Protein AF-0000000084682451 (afdb_homodimer)

Organism: Streptomyces collinus (strain DSM 40733 / Tue 365) (NCBI:txid1214242)

Nearest PDB structures (foldseek):
  8awn-assembly1_A-2  TM=9.129E-01  e=2.759E-08  Thermotoga maritima
  8zyh-assembly1_B  TM=9.075E-01  e=7.291E-08  Thermotoga maritima MSB8
  8hjy-assembly1_B  TM=9.114E-01  e=1.043E-07  Thermotoga maritima MSB8
  8hjx-assembly1_B  TM=9.106E-01  e=1.216E-07  Thermotoga maritima MSB8
  8zyg-assembly1_B  TM=9.115E-01  e=1.927E-07  Thermotoga maritima MSB8

InterPro domains:
  IPR011051 RmlC-like cupin domain superfamily [SSF51182] (3-106)
  IPR013096 Cupin 2, conserved barrel [PF07883] (38-96)
  IPR014710 RmlC-like jelly roll fold [G3DSA:2.60.120.10] (4-109)

Sequence (248 aa):
MPVIRSSEAVTHEIHGARFVSYATPRTGSRELCAWRGEIPPGTKAPTHTVSREEIFHLLVGELLIGVDGRTERISAGDTVIVNPGAALTVENPTGHTAISWVTTSVGLEALLADGTRLTPPWANMPVIRSSEAVTHEIHGARFVSYATPRTGSRELCAWRGEIPPGTKAPTHTVSREEIFHLLVGELLIGVDGRTERISAGDTVIVNPGAALTVENPTGHTAISWVTTSVGLEALLADGTRLTPPWAN

Secondary structure (DSSP, 8-state):
--EE-TTTSEEEEETTEEEEEEESGGGT-SSEEEEEEE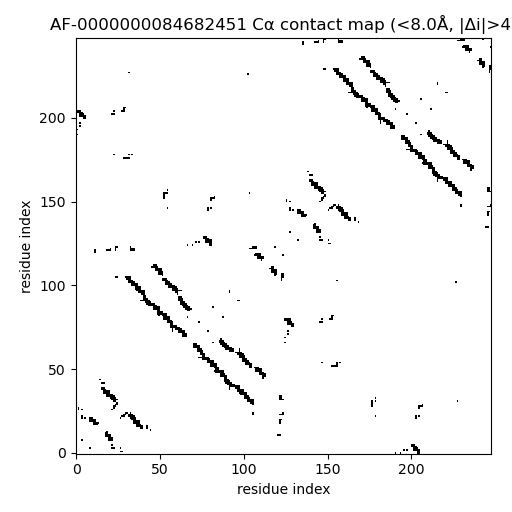E-TT-BPPPEEESS-EEEEEEESEEEEEETTEEEEEETT-EEEE-TT-EEEEE--SSS-EEEEEEEETT--EEETTS-EE--GGG-/--EE-TTTSEEEEETTEEEEEEESGGGT-SSEEEEEEEE-TT-BPPPEEESS-EEEEEEESEEEEEETTEEEEEETT-EEEE-TT-EEEEE--SSS-EEEEEEEETT--EEETTS-EE--GGG-

Structure (mmCIF, N/CA/C/O backbone):
data_AF-0000000084682451-model_v1
#
loop_
_entity.id
_entity.type
_entity.pdbx_description
1 polymer 'Cupin type-2 domain-containing protein'
#
loop_
_atom_site.group_PDB
_atom_site.id
_atom_site.type_symbol
_atom_site.label_atom_id
_atom_site.label_alt_id
_atom_site.label_comp_id
_atom_site.label_asym_id
_atom_site.label_entity_id
_atom_site.label_seq_id
_atom_site.pdbx_PDB_ins_code
_atom_site.Cartn_x
_atom_site.Cartn_y
_atom_site.Cartn_z
_atom_site.occupancy
_atom_site.B_iso_or_equiv
_atom_site.auth_seq_id
_atom_site.auth_comp_id
_atom_site.auth_asym_id
_atom_site.auth_atom_id
_atom_site.pdbx_PDB_model_num
ATOM 1 N N . MET A 1 1 ? -10.914 -8.164 -14.406 1 58.66 1 MET A N 1
ATOM 2 C CA . MET A 1 1 ? -9.836 -8.117 -13.422 1 58.66 1 MET A CA 1
ATOM 3 C C . MET A 1 1 ? -9.359 -6.684 -13.211 1 58.66 1 MET A C 1
ATOM 5 O O . MET A 1 1 ? -8.875 -6.039 -14.148 1 58.66 1 MET A O 1
ATOM 9 N N . PRO A 1 2 ? -9.703 -6.289 -12.062 1 81.88 2 PRO A N 1
ATOM 10 C CA . PRO A 1 2 ? -9.547 -4.836 -12.156 1 81.88 2 PRO A CA 1
ATOM 11 C C . PRO A 1 2 ? -8.086 -4.391 -12.117 1 81.88 2 PRO A C 1
ATOM 13 O O . PRO A 1 2 ? -7.414 -4.559 -11.094 1 81.88 2 PRO A O 1
ATOM 16 N N . VAL A 1 3 ? -7.328 -4.461 -13.234 1 94.19 3 VAL A N 1
ATOM 17 C CA . VAL A 1 3 ? -6.086 -3.715 -13.391 1 94.19 3 VAL A CA 1
ATOM 18 C C . VAL A 1 3 ? -6.395 -2.238 -13.625 1 94.19 3 VAL A C 1
ATOM 20 O O . VAL A 1 3 ? -7.125 -1.892 -14.562 1 94.19 3 VAL A O 1
ATOM 23 N N . ILE A 1 4 ? -5.922 -1.497 -12.734 1 97.06 4 ILE A N 1
ATOM 24 C CA . ILE A 1 4 ? -6.055 -0.053 -12.891 1 97.06 4 ILE A CA 1
ATOM 25 C C . ILE A 1 4 ? -4.738 0.533 -13.398 1 97.06 4 ILE A C 1
ATOM 27 O O . ILE A 1 4 ? -3.744 0.563 -12.664 1 97.06 4 ILE A O 1
ATOM 31 N N . ARG A 1 5 ? -4.746 1.042 -14.641 1 96.38 5 ARG A N 1
ATOM 32 C CA . ARG A 1 5 ? -3.578 1.685 -15.234 1 96.38 5 ARG A CA 1
ATOM 33 C C . ARG A 1 5 ? -3.455 3.133 -14.773 1 96.38 5 ARG A C 1
ATOM 35 O O . ARG A 1 5 ? -4.449 3.758 -14.398 1 96.38 5 ARG A O 1
ATOM 42 N N . SER A 1 6 ? -2.201 3.611 -14.812 1 92.31 6 SER A N 1
ATOM 43 C CA . SER A 1 6 ? -1.972 4.98 -14.367 1 92.31 6 SER A CA 1
ATOM 44 C C . SER A 1 6 ? -2.836 5.969 -15.148 1 92.31 6 SER A C 1
ATOM 46 O O . SER A 1 6 ? -3.307 6.961 -14.594 1 92.31 6 SER A O 1
ATOM 48 N N . SER A 1 7 ? -3.119 5.641 -16.375 1 92 7 SER A N 1
ATOM 49 C CA . SER A 1 7 ? -3.895 6.531 -17.219 1 92 7 SER A CA 1
ATOM 50 C C . SER A 1 7 ? -5.379 6.48 -16.875 1 92 7 SER A C 1
ATOM 52 O O . SER A 1 7 ? -6.145 7.359 -17.281 1 92 7 SER A O 1
ATOM 54 N N . GLU A 1 8 ? -5.832 5.488 -16.172 1 93 8 GLU A N 1
ATOM 55 C CA . GLU A 1 8 ? -7.242 5.285 -15.867 1 93 8 GLU A CA 1
ATOM 56 C C . GLU A 1 8 ? -7.574 5.777 -14.461 1 93 8 GLU A C 1
ATOM 58 O O . GLU A 1 8 ? -8.742 5.957 -14.117 1 93 8 GLU A O 1
ATOM 63 N N . ALA A 1 9 ? -6.492 5.953 -13.695 1 95.12 9 ALA A N 1
ATOM 64 C CA . ALA A 1 9 ? -6.703 6.395 -12.32 1 95.12 9 ALA A CA 1
ATOM 65 C C . ALA A 1 9 ? -7.266 7.812 -12.281 1 95.12 9 ALA A C 1
ATOM 67 O O . ALA A 1 9 ? -6.953 8.633 -13.141 1 95.12 9 ALA A O 1
ATOM 68 N N . VAL A 1 10 ? -8.094 8.07 -11.281 1 96.69 10 VAL A N 1
ATOM 69 C CA . VAL A 1 10 ? -8.766 9.359 -11.141 1 96.69 10 VAL A CA 1
ATOM 70 C C . VAL A 1 10 ? -7.949 10.273 -10.227 1 96.69 10 VAL A C 1
ATOM 72 O O . VAL A 1 10 ? -7.512 9.852 -9.148 1 96.69 10 VAL A O 1
ATOM 75 N N . THR A 1 11 ? -7.781 11.523 -10.633 1 97.62 11 THR A N 1
ATOM 76 C CA . THR A 1 11 ? -6.973 12.469 -9.867 1 97.62 11 THR A CA 1
ATOM 77 C C . THR A 1 11 ? -7.859 13.469 -9.133 1 97.62 11 THR A C 1
ATOM 79 O O . THR A 1 11 ? -8.805 14.008 -9.711 1 97.62 11 THR A O 1
ATOM 82 N N . HIS A 1 12 ? -7.578 13.664 -7.84 1 97.44 12 HIS A N 1
ATOM 83 C CA . HIS A 1 12 ? -8.188 14.703 -7.008 1 97.44 12 HIS A CA 1
ATOM 84 C C . HIS A 1 12 ? -7.148 15.727 -6.559 1 97.44 12 HIS A C 1
ATOM 86 O O . HIS A 1 12 ? -6.016 15.359 -6.227 1 97.44 12 HIS A O 1
ATOM 92 N N . GLU A 1 13 ? -7.449 16.969 -6.578 1 96.12 13 GLU A N 1
ATOM 93 C CA . GLU A 1 13 ? -6.562 18.031 -6.098 1 96.12 13 GLU A CA 1
ATOM 94 C C . GLU A 1 13 ? -7.148 18.719 -4.871 1 96.12 13 GLU A C 1
ATOM 96 O O . GLU A 1 13 ? -8.242 19.281 -4.934 1 96.12 13 GLU A O 1
ATOM 101 N N . ILE A 1 14 ? -6.383 18.594 -3.799 1 91.62 14 ILE A N 1
ATOM 102 C CA . ILE A 1 14 ? -6.789 19.234 -2.557 1 91.62 14 ILE A CA 1
ATOM 103 C C . ILE A 1 14 ? -5.578 19.875 -1.881 1 91.62 14 ILE A C 1
ATOM 105 O O . ILE A 1 14 ? -4.535 19.234 -1.733 1 91.62 14 ILE A O 1
ATOM 109 N N . HIS A 1 15 ? -5.703 21.172 -1.382 1 89.81 15 HIS A N 1
ATOM 110 C CA . HIS A 1 15 ? -4.68 21.875 -0.612 1 89.81 15 HIS A CA 1
ATOM 111 C C . HIS A 1 15 ? -3.342 21.859 -1.345 1 89.81 15 HIS A C 1
ATOM 113 O O . HIS A 1 15 ? -2.291 21.672 -0.729 1 89.81 15 HIS A O 1
ATOM 119 N N . GLY A 1 16 ? -3.367 21.859 -2.689 1 93.31 16 GLY A N 1
ATOM 120 C CA . GLY A 1 16 ? -2.168 22.016 -3.498 1 93.31 16 GLY A CA 1
ATOM 121 C C . GLY A 1 16 ? -1.477 20.688 -3.795 1 93.31 16 GLY A C 1
ATOM 122 O O . GLY A 1 16 ? -0.44 20.672 -4.465 1 93.31 16 GLY A O 1
ATOM 123 N N . ALA A 1 17 ? -1.979 19.672 -3.244 1 96.94 17 ALA A N 1
ATOM 124 C CA . ALA A 1 17 ? -1.44 18.344 -3.525 1 96.94 17 ALA A CA 1
ATOM 125 C C . ALA A 1 17 ? -2.389 17.547 -4.418 1 96.94 17 ALA A C 1
ATOM 127 O O . ALA A 1 17 ? -3.566 17.891 -4.543 1 96.94 17 ALA A O 1
ATOM 128 N N . ARG A 1 18 ? -1.84 16.625 -5.145 1 97.88 18 ARG A N 1
ATOM 129 C CA . ARG A 1 18 ? -2.639 15.742 -5.996 1 97.88 18 ARG A CA 1
ATOM 130 C C . ARG A 1 18 ? -2.709 14.328 -5.418 1 97.88 18 ARG A C 1
ATOM 132 O O . ARG A 1 18 ? -1.708 13.805 -4.926 1 97.88 18 ARG A O 1
ATOM 139 N N . PHE A 1 19 ? -3.867 13.758 -5.469 1 98.19 19 PHE A N 1
ATOM 140 C CA . PHE A 1 19 ? -4.145 12.391 -5.051 1 98.19 19 PHE A CA 1
ATOM 141 C C . PHE A 1 19 ? -4.691 11.562 -6.211 1 98.19 19 PHE A C 1
ATOM 143 O O . PHE A 1 19 ? -5.844 11.742 -6.617 1 98.19 19 PHE A O 1
ATOM 150 N N . VAL A 1 20 ? -3.811 10.703 -6.793 1 98.38 20 VAL A N 1
ATOM 151 C CA . VAL A 1 20 ? -4.199 9.836 -7.902 1 98.38 20 VAL A CA 1
ATOM 152 C C . VAL A 1 20 ? -4.746 8.516 -7.355 1 98.38 20 VAL A C 1
ATOM 154 O O . VAL A 1 20 ? -3.988 7.676 -6.871 1 98.38 20 VAL A O 1
ATOM 157 N N . SER A 1 21 ? -6.062 8.328 -7.453 1 98.19 21 SER A N 1
ATOM 158 C CA . SER A 1 21 ? -6.805 7.246 -6.809 1 98.19 21 SER A CA 1
ATOM 159 C C . SER A 1 21 ? -6.828 5.996 -7.684 1 98.19 21 SER A C 1
ATOM 161 O O . SER A 1 21 ? -7.312 6.031 -8.812 1 98.19 21 SER A O 1
ATOM 163 N N . TYR A 1 22 ? -6.312 4.906 -7.188 1 98.25 22 TYR A N 1
ATOM 164 C CA . TYR A 1 22 ? -6.254 3.65 -7.93 1 98.25 22 TYR A CA 1
ATOM 165 C C . TYR A 1 22 ? -7.301 2.666 -7.414 1 98.25 22 TYR A C 1
ATOM 167 O O . TYR A 1 22 ? -8.203 2.264 -8.156 1 98.25 22 TYR A O 1
ATOM 175 N N . ALA A 1 23 ? -7.191 2.299 -6.113 1 98.25 23 ALA A N 1
ATOM 176 C CA . ALA A 1 23 ? -8.109 1.32 -5.535 1 98.25 23 ALA A CA 1
ATOM 177 C C . ALA A 1 23 ? -9.18 2.004 -4.688 1 98.25 23 ALA A C 1
ATOM 179 O O . ALA A 1 23 ? -8.859 2.719 -3.734 1 98.25 23 ALA A O 1
ATOM 180 N N . THR A 1 24 ? -10.336 1.865 -4.961 1 97.56 24 THR A N 1
ATOM 181 C CA . THR A 1 24 ? -11.547 2.268 -4.254 1 97.56 24 THR A CA 1
ATOM 182 C C . THR A 1 24 ? -12.703 1.316 -4.566 1 97.56 24 THR A C 1
ATOM 184 O O . THR A 1 24 ? -12.602 0.489 -5.473 1 97.56 24 THR A O 1
ATOM 187 N N . PRO A 1 25 ? -13.805 1.415 -3.779 1 96.81 25 PRO A N 1
ATOM 188 C CA . PRO A 1 25 ? -14.953 0.592 -4.16 1 96.81 25 PRO A CA 1
ATOM 189 C C . PRO A 1 25 ? -15.398 0.823 -5.602 1 96.81 25 PRO A C 1
ATOM 191 O O . PRO A 1 25 ? -15.797 -0.12 -6.289 1 96.81 25 PRO A O 1
ATOM 194 N N . ARG A 1 26 ? -15.25 2.037 -6.148 1 94.62 26 ARG A N 1
ATOM 195 C CA . ARG A 1 26 ? -15.656 2.359 -7.512 1 94.62 26 ARG A CA 1
ATOM 196 C C . ARG A 1 26 ? -14.82 1.592 -8.531 1 94.62 26 ARG A C 1
ATOM 198 O O . ARG A 1 26 ? -15.32 1.235 -9.602 1 94.62 26 ARG A O 1
ATOM 205 N N . THR A 1 27 ? -13.578 1.272 -8.141 1 96.12 27 THR A N 1
ATOM 206 C CA . THR A 1 27 ? -12.703 0.577 -9.086 1 96.12 27 THR A CA 1
ATOM 207 C C . THR A 1 27 ? -12.695 -0.924 -8.805 1 96.12 27 THR A C 1
ATOM 209 O O . THR A 1 27 ? -11.906 -1.664 -9.391 1 96.12 27 THR A O 1
ATOM 212 N N . GLY A 1 28 ? -13.453 -1.375 -7.816 1 96.12 28 GLY A N 1
ATOM 213 C CA . GLY A 1 28 ? -13.617 -2.809 -7.633 1 96.12 28 GLY A CA 1
ATOM 214 C C . GLY A 1 28 ? -13.086 -3.307 -6.305 1 96.12 28 GLY A C 1
ATOM 215 O O . GLY A 1 28 ? -13.203 -4.492 -5.988 1 96.12 28 GLY A O 1
ATOM 216 N N . SER A 1 29 ? -12.461 -2.408 -5.523 1 97.69 29 SER A N 1
ATOM 217 C CA . SER A 1 29 ? -11.969 -2.811 -4.211 1 97.69 29 SER A CA 1
ATOM 218 C C . SER A 1 29 ? -13.109 -3.014 -3.227 1 97.69 29 SER A C 1
ATOM 220 O O . SER A 1 29 ? -14.156 -2.363 -3.336 1 97.69 29 SER A O 1
ATOM 222 N N . ARG A 1 30 ? -12.867 -3.9 -2.291 1 97.31 30 ARG A N 1
ATOM 223 C CA . ARG A 1 30 ? -13.938 -4.18 -1.335 1 97.31 30 ARG A CA 1
ATOM 224 C C . ARG A 1 30 ? -13.539 -3.752 0.073 1 97.31 30 ARG A C 1
ATOM 226 O O . ARG A 1 30 ? -14.391 -3.416 0.893 1 97.31 30 ARG A O 1
ATOM 233 N N . GLU A 1 31 ? -12.234 -3.809 0.36 1 98.44 31 GLU A N 1
ATOM 234 C CA . GLU A 1 31 ? -11.805 -3.621 1.743 1 98.44 31 GLU A CA 1
ATOM 235 C C . GLU A 1 31 ? -10.859 -2.434 1.872 1 98.44 31 GLU A C 1
ATOM 237 O O . GLU A 1 31 ? -10.797 -1.795 2.924 1 98.44 31 GLU A O 1
ATOM 242 N N . LEU A 1 32 ? -10.133 -2.119 0.8 1 98.75 32 LEU A N 1
ATOM 243 C CA . LEU A 1 32 ? -9.016 -1.187 0.899 1 98.75 32 LEU A CA 1
ATOM 244 C C . LEU A 1 32 ? -9.156 -0.061 -0.12 1 98.75 32 LEU A C 1
ATOM 246 O O . LEU A 1 32 ? -9.891 -0.192 -1.1 1 98.75 32 LEU A O 1
ATOM 250 N N . CYS A 1 33 ? -8.531 1.015 0.128 1 98.75 33 CYS A N 1
ATOM 251 C CA . CYS A 1 33 ? -8.281 2.096 -0.817 1 98.75 33 CYS A CA 1
ATOM 252 C C . CYS A 1 33 ? -6.785 2.381 -0.929 1 98.75 33 CYS A C 1
ATOM 254 O O . CYS A 1 33 ? -6.039 2.18 0.029 1 98.75 33 CYS A O 1
ATOM 256 N N . ALA A 1 34 ? -6.344 2.811 -2.061 1 98.88 34 ALA A N 1
ATOM 257 C CA . ALA A 1 34 ? -4.938 3.152 -2.273 1 98.88 34 ALA A CA 1
ATOM 258 C C . ALA A 1 34 ? -4.797 4.242 -3.332 1 98.88 34 ALA A C 1
ATOM 260 O O . ALA A 1 34 ? -5.551 4.273 -4.309 1 98.88 34 ALA A O 1
ATOM 261 N N . TRP A 1 35 ? -3.834 5.086 -3.113 1 98.69 35 TRP A N 1
ATOM 262 C CA . TRP A 1 35 ? -3.621 6.207 -4.023 1 98.69 35 TRP A CA 1
ATOM 263 C C . TRP A 1 35 ? -2.154 6.625 -4.043 1 98.69 35 TRP A C 1
ATOM 265 O O . TRP A 1 35 ? -1.409 6.332 -3.104 1 98.69 35 TRP A O 1
ATOM 275 N N . ARG A 1 36 ? -1.788 7.227 -5.117 1 98.69 36 ARG A N 1
ATOM 276 C CA . ARG A 1 36 ? -0.507 7.914 -5.223 1 98.69 36 ARG A CA 1
ATOM 277 C C . ARG A 1 36 ? -0.649 9.391 -4.863 1 98.69 36 ARG A C 1
ATOM 279 O O . ARG A 1 36 ? -1.484 10.094 -5.434 1 98.69 36 ARG A O 1
ATOM 286 N N . GLY A 1 37 ? 0.107 9.844 -3.918 1 98.56 37 GLY A N 1
ATOM 287 C CA . GLY A 1 37 ? 0.163 11.258 -3.584 1 98.56 37 GLY A CA 1
ATOM 288 C C . GLY A 1 37 ? 1.302 11.992 -4.27 1 98.56 37 GLY A C 1
ATOM 289 O O . GLY A 1 37 ? 2.434 11.5 -4.297 1 98.56 37 GLY A O 1
ATOM 290 N N . GLU A 1 38 ? 1.03 13.055 -4.824 1 98.81 38 GLU A N 1
ATOM 291 C CA . GLU A 1 38 ? 2.018 13.984 -5.363 1 98.81 38 GLU A CA 1
ATOM 292 C C . GLU A 1 38 ? 2.055 15.281 -4.559 1 98.81 38 GLU A C 1
ATOM 294 O O . GLU A 1 38 ? 1.089 16.047 -4.562 1 98.81 38 GLU A O 1
ATOM 299 N N . ILE A 1 39 ? 3.156 15.484 -3.896 1 98.81 39 ILE A N 1
ATOM 300 C CA . ILE A 1 39 ? 3.287 16.531 -2.9 1 98.81 39 ILE A CA 1
ATOM 301 C C . ILE A 1 39 ? 4.316 17.562 -3.367 1 98.81 39 ILE A C 1
ATOM 303 O O . ILE A 1 39 ? 5.523 17.344 -3.248 1 98.81 39 ILE A O 1
ATOM 307 N N . PRO A 1 40 ? 3.947 18.734 -3.844 1 98.75 40 PRO A N 1
ATOM 308 C CA . PRO A 1 40 ? 4.852 19.734 -4.43 1 98.75 40 PRO A CA 1
ATOM 309 C C . PRO A 1 40 ? 5.797 20.344 -3.402 1 98.75 40 PRO A C 1
ATOM 311 O O . PRO A 1 40 ? 5.551 20.25 -2.197 1 98.75 40 PRO A O 1
ATOM 314 N N . PRO A 1 41 ? 6.852 21.016 -3.961 1 98.62 41 PRO A N 1
ATOM 315 C CA . PRO A 1 41 ? 7.785 21.719 -3.086 1 98.62 41 PRO A CA 1
ATOM 316 C C . PRO A 1 41 ? 7.09 22.719 -2.162 1 98.62 41 PRO A C 1
ATOM 318 O O . PRO A 1 41 ? 6.188 23.438 -2.594 1 98.62 41 PRO A O 1
ATOM 321 N N . GLY A 1 42 ? 7.465 22.656 -0.916 1 98.06 42 GLY A N 1
ATOM 322 C CA . GLY A 1 42 ? 7.004 23.656 0.025 1 98.06 42 GLY A CA 1
ATOM 323 C C . GLY A 1 42 ? 5.648 23.344 0.624 1 98.06 42 GLY A C 1
ATOM 324 O O . GLY A 1 42 ? 5.16 24.078 1.489 1 98.06 42 GLY A O 1
ATOM 325 N N . THR A 1 43 ? 5.02 22.297 0.233 1 98.12 43 THR A N 1
ATOM 326 C CA . THR A 1 43 ? 3.701 21.922 0.733 1 98.12 43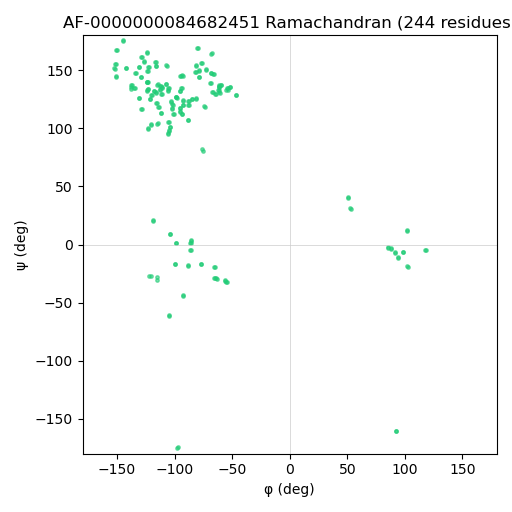 THR A CA 1
ATOM 327 C C . THR A 1 43 ? 3.748 21.656 2.236 1 98.12 43 THR A C 1
ATOM 329 O O . THR A 1 43 ? 4.668 21 2.727 1 98.12 43 THR A O 1
ATOM 332 N N . LYS A 1 44 ? 2.867 22.172 2.98 1 97.44 44 LYS A N 1
ATOM 333 C CA . LYS A 1 44 ? 2.527 21.828 4.359 1 97.44 44 LYS A CA 1
ATOM 334 C C . LYS A 1 44 ? 1.053 21.453 4.488 1 97.44 44 LYS A C 1
ATOM 336 O O . LYS A 1 44 ? 0.19 22.328 4.547 1 97.44 44 LYS A O 1
ATOM 341 N N . ALA A 1 45 ? 0.736 20.203 4.535 1 96.12 45 ALA A N 1
ATOM 342 C CA . ALA A 1 45 ? -0.65 19.75 4.609 1 96.12 45 ALA A CA 1
ATOM 343 C C . ALA A 1 45 ? -1.27 20.109 5.957 1 96.12 45 ALA A C 1
ATOM 345 O O . ALA A 1 45 ? -0.583 20.109 6.984 1 96.12 45 ALA A O 1
ATOM 346 N N . PRO A 1 46 ? -2.562 20.375 5.973 1 95.5 46 PRO A N 1
ATOM 347 C CA . PRO A 1 46 ? -3.209 20.578 7.273 1 95.5 46 PRO A CA 1
ATOM 348 C C . PRO A 1 46 ? -3.119 19.344 8.172 1 95.5 46 PRO A C 1
ATOM 350 O O . PRO A 1 46 ? -3.303 18.219 7.703 1 95.5 46 PRO A O 1
ATOM 353 N N . THR A 1 47 ? -2.82 19.641 9.422 1 96.81 47 THR A N 1
ATOM 354 C CA . THR A 1 47 ? -2.846 18.547 10.391 1 96.81 47 THR A CA 1
ATOM 355 C C . THR A 1 47 ? -4.234 17.922 10.461 1 96.81 47 THR A C 1
ATOM 357 O O . THR A 1 47 ? -5.242 18.625 10.469 1 96.81 47 THR A O 1
ATOM 360 N N . HIS A 1 48 ? -4.344 16.656 10.516 1 97.88 48 HIS A N 1
ATOM 361 C CA . HIS A 1 48 ? -5.629 15.977 10.633 1 97.88 48 HIS A CA 1
ATOM 362 C C . HIS A 1 48 ? -5.473 14.633 11.336 1 97.88 48 HIS A C 1
ATOM 364 O O . HIS A 1 48 ? -4.395 14.039 11.312 1 97.88 48 HIS A O 1
ATOM 370 N N . THR A 1 49 ? -6.52 14.195 12.008 1 98.44 49 THR A N 1
ATOM 371 C CA . THR A 1 49 ? -6.578 12.891 12.664 1 98.44 49 THR A CA 1
ATOM 372 C C . THR A 1 49 ? -7.324 11.883 11.805 1 98.44 49 THR A C 1
ATOM 374 O O . THR A 1 49 ? -8.414 12.164 11.312 1 98.44 49 THR A O 1
ATOM 377 N N . VAL A 1 50 ? -6.703 10.75 11.555 1 98.19 50 VAL A N 1
ATOM 378 C CA . VAL A 1 50 ? -7.293 9.781 10.641 1 98.19 50 VAL A CA 1
ATOM 379 C C . VAL A 1 50 ? -8.102 8.75 11.422 1 98.19 50 VAL A C 1
ATOM 381 O O . VAL A 1 50 ? -7.699 8.336 12.516 1 98.19 50 VAL A O 1
ATOM 384 N N . SER A 1 51 ? -9.203 8.273 10.859 1 98.56 51 SER A N 1
ATOM 385 C CA . SER A 1 51 ? -10.102 7.348 11.547 1 98.56 51 SER A CA 1
ATOM 386 C C . SER A 1 51 ? -9.688 5.898 11.32 1 98.56 51 SER A C 1
ATOM 388 O O . SER A 1 51 ? -10.156 4.992 12.008 1 98.56 51 SER A O 1
ATOM 390 N N . ARG A 1 52 ? -8.891 5.656 10.336 1 98.44 52 ARG A N 1
ATOM 391 C CA . ARG A 1 52 ? -8.367 4.34 9.992 1 98.44 52 ARG A CA 1
ATOM 392 C C . ARG A 1 52 ? -6.852 4.379 9.836 1 98.44 52 ARG A C 1
ATOM 394 O O . ARG A 1 52 ? -6.262 5.453 9.719 1 98.44 52 ARG A O 1
ATOM 401 N N . GLU A 1 53 ? -6.254 3.217 9.906 1 98.62 53 GLU A N 1
ATOM 402 C CA . GLU A 1 53 ? -4.809 3.121 9.727 1 98.62 53 GLU A CA 1
ATOM 403 C C . GLU A 1 53 ? -4.406 3.424 8.289 1 98.62 53 GLU A C 1
ATOM 405 O O . GLU A 1 53 ? -5.078 2.992 7.348 1 98.62 53 GLU A O 1
ATOM 410 N N . GLU A 1 54 ? -3.352 4.148 8.062 1 98.69 54 GLU A N 1
ATOM 411 C CA . GLU A 1 54 ? -2.717 4.359 6.762 1 98.69 54 GLU A CA 1
ATOM 412 C C . GLU A 1 54 ? -1.301 3.789 6.742 1 98.69 54 GLU A C 1
ATOM 414 O O . GLU A 1 54 ? -0.541 3.967 7.695 1 98.69 54 GLU A O 1
ATOM 419 N N . ILE A 1 55 ? -0.978 3.049 5.77 1 98.81 55 ILE A N 1
ATOM 420 C CA . ILE A 1 55 ? 0.413 2.758 5.441 1 98.81 55 ILE A CA 1
ATOM 421 C C . ILE A 1 55 ? 0.913 3.748 4.391 1 98.81 55 ILE A C 1
ATOM 423 O O . ILE A 1 55 ? 0.43 3.756 3.256 1 98.81 55 ILE A O 1
ATOM 427 N N . PHE A 1 56 ? 1.835 4.598 4.793 1 98.81 56 PHE A N 1
ATOM 428 C CA . PHE A 1 56 ? 2.414 5.664 3.984 1 98.81 56 PHE A CA 1
ATOM 429 C C . PHE A 1 56 ? 3.82 5.289 3.525 1 98.81 56 PHE A C 1
ATOM 431 O O . PHE A 1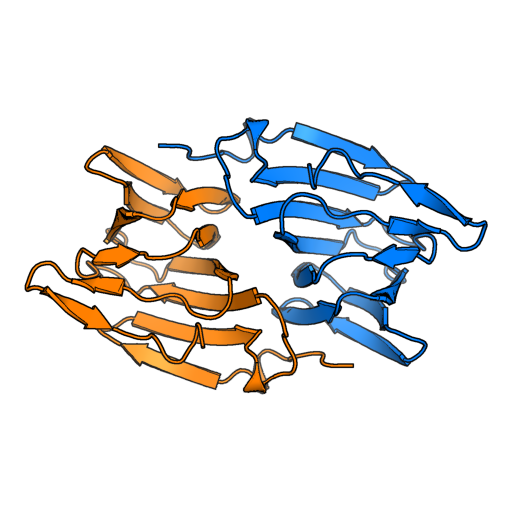 56 ? 4.777 5.383 4.297 1 98.81 56 PHE A O 1
ATOM 438 N N . HIS A 1 57 ? 3.969 4.84 2.258 1 98.88 57 HIS A N 1
ATOM 439 C CA . HIS A 1 57 ? 5.25 4.465 1.669 1 98.88 57 HIS A CA 1
ATOM 440 C C . HIS A 1 57 ? 5.758 5.547 0.723 1 98.88 57 HIS A C 1
ATOM 442 O O . HIS A 1 57 ? 5.07 5.918 -0.231 1 98.88 57 HIS A O 1
ATOM 448 N N . LEU A 1 58 ? 6.996 6.086 0.979 1 98.88 58 LEU A N 1
ATOM 449 C CA . LEU A 1 58 ? 7.52 7.148 0.127 1 98.88 58 LEU A CA 1
ATOM 450 C C . LEU A 1 58 ? 8.266 6.57 -1.068 1 98.88 58 LEU A C 1
ATOM 452 O O . LEU A 1 58 ? 9.211 5.793 -0.9 1 98.88 58 LEU A O 1
ATOM 456 N N . LEU A 1 59 ? 7.828 6.957 -2.248 1 98.62 59 LEU A N 1
ATOM 457 C CA . LEU A 1 59 ? 8.391 6.426 -3.486 1 98.62 59 LEU A CA 1
ATOM 458 C C . LEU A 1 59 ? 9.523 7.316 -3.992 1 98.62 59 LEU A C 1
ATOM 460 O O . LEU A 1 59 ? 10.523 6.816 -4.508 1 98.62 59 LEU A O 1
ATOM 464 N N . VAL A 1 60 ? 9.328 8.594 -3.949 1 98.62 60 VAL A N 1
ATOM 465 C CA . VAL A 1 60 ? 10.273 9.57 -4.473 1 98.62 60 VAL A CA 1
ATOM 466 C C . VAL A 1 60 ? 10.391 10.75 -3.504 1 98.62 60 VAL A C 1
ATOM 468 O O . VAL A 1 60 ? 9.383 11.242 -2.994 1 98.62 60 VAL A O 1
ATOM 471 N N . GLY A 1 61 ? 11.633 11.219 -3.277 1 98.56 61 GLY A N 1
ATOM 472 C CA . GLY A 1 61 ? 11.867 12.469 -2.582 1 98.56 61 GLY A CA 1
ATOM 473 C C . GLY A 1 61 ? 12.055 12.297 -1.087 1 98.56 61 GLY A C 1
ATOM 474 O O . GLY A 1 61 ? 12.586 11.281 -0.635 1 98.56 61 GLY A O 1
ATOM 475 N N . GLU A 1 62 ? 11.883 13.352 -0.372 1 98.56 62 GLU A N 1
ATOM 476 C CA . GLU A 1 62 ? 11.961 13.461 1.082 1 98.56 62 GLU A CA 1
ATOM 477 C C . GLU A 1 62 ? 10.789 14.25 1.646 1 98.56 62 GLU A C 1
ATOM 479 O O . GLU A 1 62 ? 10.273 15.164 0.991 1 98.56 62 GLU A O 1
ATOM 484 N N . LEU A 1 63 ? 10.391 13.891 2.82 1 98.62 63 LEU A N 1
ATOM 485 C CA . LEU A 1 63 ? 9.312 14.586 3.518 1 98.62 63 LEU A CA 1
ATOM 486 C C . LEU A 1 63 ? 9.609 14.688 5.012 1 98.62 63 LEU A C 1
ATOM 488 O O . LEU A 1 63 ? 10.375 13.883 5.551 1 98.62 63 LEU A O 1
ATOM 492 N N . LEU A 1 64 ? 9.102 15.656 5.602 1 98.5 64 LEU A N 1
ATOM 493 C CA . LEU A 1 64 ? 8.891 15.648 7.043 1 98.5 64 LEU A CA 1
ATOM 494 C C . LEU A 1 64 ? 7.496 15.148 7.391 1 98.5 64 LEU A C 1
ATOM 496 O O . LEU A 1 64 ? 6.5 15.742 6.973 1 98.5 64 LEU A O 1
ATOM 500 N N . ILE A 1 65 ? 7.398 14.078 8.133 1 98.38 65 ILE A N 1
ATOM 501 C CA . ILE A 1 65 ? 6.121 13.492 8.523 1 98.38 65 ILE A CA 1
ATOM 502 C C . ILE A 1 65 ? 6.008 13.484 10.047 1 98.38 65 ILE A C 1
ATOM 504 O O . ILE A 1 65 ? 6.922 13.031 10.742 1 98.38 65 ILE A O 1
ATOM 508 N N . GLY A 1 66 ? 4.934 13.992 10.531 1 97.62 66 GLY A N 1
ATOM 509 C CA . GLY A 1 66 ? 4.641 13.961 11.953 1 97.62 66 GLY A CA 1
ATOM 510 C C . GLY A 1 66 ? 3.477 13.055 12.305 1 97.62 66 GLY A C 1
ATOM 511 O O . GLY A 1 66 ? 2.455 13.047 11.609 1 97.62 66 GLY A O 1
ATOM 512 N N . VAL A 1 67 ? 3.654 12.266 13.336 1 97.94 67 VAL A N 1
ATOM 513 C CA . VAL A 1 67 ? 2.588 11.453 13.914 1 97.94 67 VAL A CA 1
ATOM 514 C C . VAL A 1 67 ? 2.512 11.695 15.422 1 97.94 67 VAL A C 1
ATOM 516 O O . VAL A 1 67 ? 3.457 11.398 16.156 1 97.94 67 VAL A O 1
ATOM 519 N N . ASP A 1 68 ? 1.4 12.227 15.867 1 96.75 68 ASP A N 1
ATOM 520 C CA . ASP A 1 68 ? 1.152 12.539 17.266 1 96.75 68 ASP A CA 1
ATOM 521 C C . ASP A 1 68 ? 2.301 13.359 17.859 1 96.75 68 ASP A C 1
ATOM 523 O O . ASP A 1 68 ? 2.814 13.031 18.938 1 96.75 68 ASP A O 1
ATOM 527 N N . GLY A 1 69 ? 2.754 14.25 17.047 1 93.56 69 GLY A N 1
ATOM 528 C CA . GLY A 1 69 ? 3.666 15.266 17.562 1 93.56 69 GLY A CA 1
ATOM 529 C C . GLY A 1 69 ? 5.125 14.898 17.375 1 93.56 69 GLY A C 1
ATOM 530 O O . GLY A 1 69 ? 6.012 15.727 17.609 1 93.56 69 GLY A O 1
ATOM 531 N N . ARG A 1 70 ? 5.445 13.695 17 1 95.5 70 ARG A N 1
ATOM 532 C CA . ARG A 1 70 ? 6.816 13.297 16.688 1 95.5 70 ARG A CA 1
ATOM 533 C C . ARG A 1 70 ? 7.078 13.391 15.18 1 95.5 70 ARG A C 1
ATOM 535 O O . ARG A 1 70 ? 6.441 12.695 14.391 1 95.5 70 ARG A O 1
ATOM 542 N N . THR A 1 71 ? 8.008 14.242 14.805 1 96.94 71 THR A 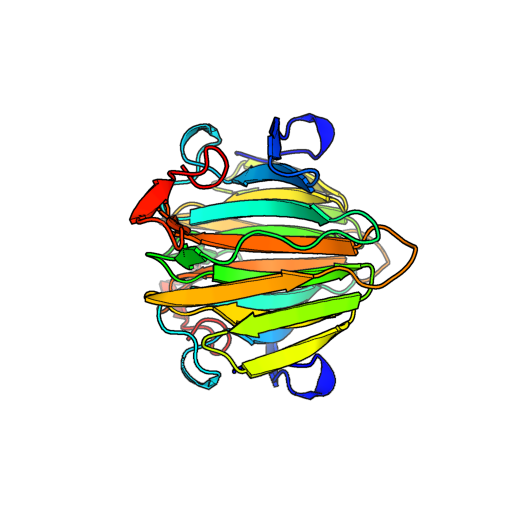N 1
ATOM 543 C CA . THR A 1 71 ? 8.289 14.469 13.391 1 96.94 71 THR A CA 1
ATOM 544 C C . THR A 1 71 ? 9.586 13.797 12.977 1 96.94 71 THR A C 1
ATOM 546 O O . THR A 1 71 ? 10.586 13.875 13.688 1 96.94 71 THR A O 1
ATOM 549 N N . GLU A 1 72 ? 9.602 13.125 11.891 1 97.06 72 GLU A N 1
ATOM 550 C CA . GLU A 1 72 ? 10.773 12.492 11.305 1 97.06 72 GLU A CA 1
ATOM 551 C C . GLU A 1 72 ? 10.93 12.875 9.836 1 97.06 72 GLU A C 1
ATOM 553 O O . GLU A 1 72 ? 9.945 13.086 9.133 1 97.06 72 GLU A O 1
ATOM 558 N N . ARG A 1 73 ? 12.148 13.016 9.453 1 97.69 73 ARG A N 1
ATOM 559 C CA . ARG A 1 73 ? 12.43 13.102 8.023 1 97.69 73 ARG A CA 1
ATOM 560 C C . ARG A 1 73 ? 12.477 11.719 7.391 1 97.69 73 ARG A C 1
ATOM 562 O O . ARG A 1 73 ? 13.203 10.844 7.855 1 97.69 73 ARG A O 1
ATOM 569 N N . ILE A 1 74 ? 11.68 11.547 6.359 1 98.06 74 ILE A N 1
ATOM 570 C CA . ILE A 1 74 ? 11.703 10.258 5.676 1 98.06 74 ILE A CA 1
ATOM 571 C C . ILE A 1 74 ? 12.203 10.445 4.246 1 98.06 74 ILE A C 1
ATOM 573 O O . ILE A 1 74 ? 12.086 11.531 3.676 1 98.06 74 ILE A O 1
ATOM 577 N N . SER A 1 75 ? 12.789 9.391 3.695 1 98.06 75 SER A N 1
ATOM 578 C CA . SER A 1 75 ? 13.289 9.367 2.324 1 98.06 75 SER A CA 1
ATOM 579 C C . SER A 1 75 ? 12.672 8.227 1.528 1 98.06 75 SER A C 1
ATOM 581 O O . SER A 1 75 ? 12.062 7.32 2.104 1 98.06 75 SER A O 1
ATOM 583 N N . ALA A 1 76 ? 12.852 8.352 0.182 1 98.19 76 ALA A N 1
ATOM 584 C CA . ALA A 1 76 ? 12.328 7.309 -0.694 1 98.19 76 ALA A CA 1
ATOM 585 C C . ALA A 1 76 ? 12.688 5.922 -0.169 1 98.19 76 ALA A C 1
ATOM 587 O O . ALA A 1 76 ? 13.844 5.664 0.172 1 98.19 76 ALA A O 1
ATOM 588 N N . GLY A 1 77 ? 11.672 5.078 -0.063 1 97.88 77 GLY A N 1
ATOM 589 C CA . GLY A 1 77 ? 11.859 3.725 0.435 1 97.88 77 GLY A CA 1
ATOM 590 C C . GLY A 1 77 ? 11.422 3.551 1.877 1 97.88 77 GLY A C 1
ATOM 591 O O . GLY A 1 77 ? 11.242 2.424 2.344 1 97.88 77 GLY A O 1
ATOM 592 N N . ASP A 1 78 ? 11.297 4.605 2.617 1 98.19 78 ASP A N 1
ATOM 593 C CA . ASP A 1 78 ? 10.828 4.535 3.998 1 98.19 78 ASP A CA 1
ATOM 594 C C . ASP A 1 78 ? 9.312 4.379 4.055 1 98.19 78 ASP A C 1
ATOM 596 O O . ASP A 1 78 ? 8.602 4.84 3.158 1 98.19 78 ASP A O 1
ATOM 600 N N . THR A 1 79 ? 8.812 3.73 5.062 1 98.69 79 THR A N 1
ATOM 601 C CA . THR A 1 79 ? 7.387 3.535 5.297 1 98.69 79 THR A CA 1
ATOM 602 C C . THR A 1 79 ? 6.988 4.055 6.676 1 98.69 79 THR A C 1
ATOM 604 O O . THR A 1 79 ? 7.691 3.82 7.66 1 98.69 79 THR A O 1
ATOM 607 N N . VAL A 1 80 ? 5.938 4.812 6.734 1 98.69 80 VAL A N 1
ATOM 608 C CA . VAL A 1 80 ? 5.391 5.305 7.996 1 98.69 80 VAL A CA 1
ATOM 609 C C . VAL A 1 80 ? 4.047 4.641 8.273 1 98.69 80 VAL A C 1
ATOM 611 O O . VAL A 1 80 ? 3.182 4.582 7.395 1 98.69 80 VAL A O 1
ATOM 614 N N . ILE A 1 81 ? 3.873 4.098 9.445 1 98.56 81 ILE A N 1
ATOM 615 C CA . ILE A 1 81 ? 2.605 3.539 9.906 1 98.56 81 ILE A CA 1
ATOM 616 C C . ILE A 1 81 ? 1.847 4.582 10.727 1 98.56 81 ILE A C 1
ATOM 618 O O . ILE A 1 81 ? 2.32 5.023 11.773 1 98.56 81 ILE A O 1
ATOM 622 N N . VAL A 1 82 ? 0.68 5.02 10.195 1 98.5 82 VAL A N 1
ATOM 623 C CA . VAL A 1 82 ? -0.175 5.984 10.883 1 98.5 82 VAL A CA 1
ATOM 624 C C . VAL A 1 82 ? -1.4 5.273 11.453 1 98.5 82 VAL A C 1
ATOM 626 O O . VAL A 1 82 ? -2.332 4.941 10.719 1 98.5 82 VAL A O 1
ATOM 629 N N . ASN A 1 83 ? -1.422 5.082 12.75 1 98.38 83 ASN A N 1
ATOM 630 C CA . ASN A 1 83 ? -2.486 4.312 13.383 1 98.38 83 ASN A CA 1
ATOM 631 C C . ASN A 1 83 ? -3.777 5.117 13.484 1 98.38 83 ASN A C 1
ATOM 633 O O . ASN A 1 83 ? -3.752 6.348 13.414 1 98.38 83 ASN A O 1
ATOM 637 N N . PRO A 1 84 ? -4.969 4.387 13.57 1 98.25 84 PRO A N 1
ATOM 638 C CA . PRO A 1 84 ? -6.223 5.117 13.773 1 98.25 84 PRO A CA 1
ATOM 639 C C . PRO A 1 84 ? -6.176 6.039 14.984 1 98.25 84 PRO A C 1
ATOM 641 O O . PRO A 1 84 ? -5.625 5.672 16.031 1 98.25 84 PRO A O 1
ATOM 644 N N . GLY A 1 85 ? -6.648 7.207 14.805 1 98.12 85 GLY A N 1
ATOM 645 C CA . GLY A 1 85 ? -6.688 8.156 15.906 1 98.12 85 GLY A CA 1
ATOM 646 C C . GLY A 1 85 ? -5.445 9.023 15.984 1 98.12 85 GLY A C 1
ATOM 647 O O . GLY A 1 85 ? -5.379 9.953 16.797 1 98.12 85 GLY A O 1
ATOM 648 N N . ALA A 1 86 ? -4.438 8.773 15.195 1 98 86 ALA A N 1
ATOM 649 C CA . ALA A 1 86 ? -3.203 9.555 15.211 1 98 86 ALA A CA 1
ATOM 650 C C . ALA A 1 86 ? -3.375 10.867 14.461 1 98 86 ALA A C 1
ATOM 652 O O . ALA A 1 86 ? -4.027 10.914 13.414 1 98 86 ALA A O 1
ATOM 653 N N . ALA A 1 87 ? -2.756 11.891 14.938 1 98 87 ALA A N 1
ATOM 654 C CA . ALA A 1 87 ? -2.637 13.156 14.219 1 98 87 ALA A CA 1
ATOM 655 C C . ALA A 1 87 ? -1.449 13.133 13.258 1 98 87 ALA A C 1
ATOM 657 O O . ALA A 1 87 ? -0.314 12.891 13.672 1 98 87 ALA A O 1
ATOM 658 N N . LEU A 1 88 ? -1.689 13.422 12 1 97.94 88 LEU A N 1
ATOM 659 C CA . LEU A 1 88 ? -0.695 13.32 10.938 1 97.94 88 LEU A CA 1
ATOM 660 C C . LEU A 1 88 ? -0.348 14.703 10.391 1 97.94 88 LEU A C 1
ATOM 662 O O . LEU A 1 88 ? -1.238 15.523 10.164 1 97.94 88 LEU A O 1
ATOM 666 N N . THR A 1 89 ? 0.913 14.961 10.25 1 97.56 89 THR A N 1
ATOM 667 C CA . THR A 1 89 ? 1.398 16.109 9.5 1 97.56 89 THR A CA 1
ATOM 668 C C . THR A 1 89 ? 2.346 15.672 8.383 1 97.56 89 THR A C 1
ATOM 670 O O . THR A 1 89 ? 3.131 14.742 8.562 1 97.56 89 THR A O 1
ATOM 673 N N . VAL A 1 90 ? 2.229 16.312 7.23 1 98.31 90 VAL A N 1
ATOM 674 C CA . VAL A 1 90 ? 3.078 16.047 6.07 1 98.31 90 VAL A CA 1
ATOM 675 C C . VAL A 1 90 ? 3.609 17.375 5.523 1 98.31 90 VAL A C 1
ATOM 677 O O . VAL A 1 90 ? 2.834 18.281 5.203 1 98.31 90 VAL A O 1
ATOM 680 N N . GLU A 1 91 ? 4.879 17.438 5.41 1 98.56 91 GLU A N 1
ATOM 681 C CA . GLU A 1 91 ? 5.535 18.625 4.848 1 98.56 91 GLU A CA 1
ATOM 682 C C . GLU A 1 91 ? 6.609 18.234 3.84 1 98.56 91 GLU A C 1
ATOM 684 O O . GLU A 1 91 ? 7.371 17.297 4.07 1 98.56 91 GLU A O 1
ATOM 689 N N . ASN A 1 92 ? 6.645 18.922 2.658 1 98.81 92 ASN A N 1
ATOM 690 C CA . ASN A 1 92 ? 7.742 18.812 1.706 1 98.81 92 ASN A CA 1
ATOM 691 C C . ASN A 1 92 ? 8.648 20.047 1.751 1 98.81 92 ASN A C 1
ATOM 693 O O . ASN A 1 92 ? 8.359 21.047 1.102 1 98.81 92 ASN A O 1
ATOM 697 N N . PRO A 1 93 ? 9.688 19.906 2.453 1 98.38 93 PRO A N 1
ATOM 698 C CA . PRO A 1 93 ? 10.555 21.078 2.602 1 98.38 93 PRO A CA 1
ATOM 699 C C . PRO A 1 93 ? 11.555 21.219 1.456 1 98.38 93 PRO A C 1
ATOM 701 O O . PRO A 1 93 ? 12.484 22.031 1.538 1 98.38 93 PRO A O 1
ATOM 704 N N . THR A 1 94 ? 11.492 20.375 0.482 1 98.38 94 THR A N 1
ATOM 705 C CA . THR A 1 94 ? 12.516 20.297 -0.561 1 98.38 94 THR A CA 1
ATOM 706 C C . THR A 1 94 ? 12.07 21.078 -1.799 1 98.38 94 THR A C 1
ATOM 708 O O . THR A 1 94 ? 11.047 21.766 -1.776 1 98.38 94 THR A O 1
ATOM 711 N N . GLY A 1 95 ? 12.883 21 -2.887 1 98.44 95 GLY A N 1
ATOM 712 C CA . GLY A 1 95 ? 12.602 21.75 -4.102 1 98.44 95 GLY A CA 1
ATOM 713 C C . GLY A 1 95 ? 12.039 20.891 -5.215 1 98.44 95 GLY A C 1
ATOM 714 O O . GLY A 1 95 ? 11.961 21.328 -6.367 1 98.44 95 GLY A O 1
ATOM 715 N N . HIS A 1 96 ? 11.711 19.672 -4.93 1 98.38 96 HIS A N 1
ATOM 716 C CA . HIS A 1 96 ? 11.18 18.75 -5.918 1 98.38 96 HIS A CA 1
ATOM 717 C C . HIS A 1 96 ? 9.914 18.062 -5.406 1 98.38 96 HIS A C 1
ATOM 719 O O . HIS A 1 96 ? 9.727 17.922 -4.195 1 98.38 96 HIS A O 1
ATOM 725 N N . THR A 1 97 ? 9.062 17.672 -6.293 1 98.81 97 THR A N 1
ATOM 726 C CA . THR A 1 97 ? 7.848 16.969 -5.914 1 98.81 97 THR A CA 1
ATOM 727 C C . THR A 1 97 ? 8.18 15.609 -5.289 1 98.81 97 THR A C 1
ATOM 729 O O . THR A 1 97 ? 9.016 14.875 -5.805 1 98.81 97 THR A O 1
ATOM 732 N N . ALA A 1 98 ? 7.59 15.344 -4.121 1 98.88 98 ALA A N 1
ATOM 733 C CA . ALA A 1 98 ? 7.668 14.023 -3.514 1 98.88 98 ALA A CA 1
ATOM 734 C C . ALA A 1 98 ? 6.469 13.164 -3.91 1 98.88 98 ALA A C 1
ATOM 736 O O . ALA A 1 98 ? 5.371 13.688 -4.125 1 98.88 98 ALA A O 1
ATOM 737 N N . ILE A 1 99 ? 6.668 11.836 -4.07 1 98.88 99 ILE A N 1
ATOM 738 C CA . ILE A 1 99 ? 5.605 10.906 -4.457 1 98.88 99 ILE A CA 1
ATOM 739 C C . ILE A 1 99 ? 5.453 9.828 -3.393 1 98.88 99 ILE A C 1
ATOM 741 O O . ILE A 1 99 ? 6.438 9.195 -2.996 1 98.88 99 ILE A O 1
ATOM 745 N N . SER A 1 100 ? 4.223 9.68 -2.895 1 98.88 100 SER A N 1
ATOM 746 C CA . SER A 1 100 ? 3.928 8.641 -1.913 1 98.88 100 SER A CA 1
ATOM 747 C C . SER A 1 100 ? 2.926 7.633 -2.463 1 98.88 100 SER A C 1
ATOM 749 O O . SER A 1 100 ? 2.24 7.906 -3.451 1 98.88 100 SER A O 1
ATOM 751 N N . TRP A 1 101 ? 2.891 6.465 -1.942 1 98.88 101 TRP A N 1
ATOM 752 C CA . TRP A 1 101 ? 1.834 5.469 -2.074 1 98.88 101 TRP A CA 1
ATOM 753 C C . TRP A 1 101 ? 1.179 5.188 -0.726 1 98.88 101 TRP A C 1
ATOM 755 O O . TRP A 1 101 ? 1.854 4.809 0.234 1 98.88 101 TRP A O 1
ATOM 765 N N . VAL A 1 102 ? -0.068 5.395 -0.641 1 98.94 102 VAL A N 1
ATOM 766 C CA . VAL A 1 102 ? -0.774 5.25 0.627 1 98.94 102 VAL A CA 1
ATOM 767 C C . VAL A 1 102 ? -1.904 4.234 0.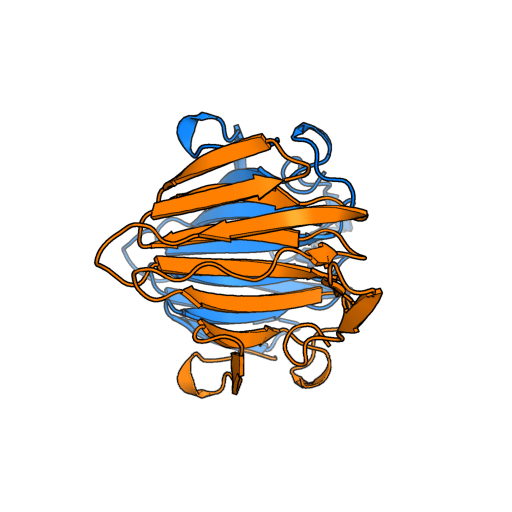477 1 98.94 102 VAL A C 1
ATOM 769 O O . VAL A 1 102 ? -2.627 4.246 -0.522 1 98.94 102 VAL A O 1
ATOM 772 N N . THR A 1 103 ? -2.023 3.348 1.371 1 98.94 103 THR A N 1
ATOM 773 C CA . THR A 1 103 ? -3.141 2.412 1.441 1 98.94 103 THR A CA 1
ATOM 774 C C . THR A 1 103 ? -3.838 2.506 2.797 1 98.94 103 THR A C 1
ATOM 776 O O . THR A 1 103 ? -3.184 2.678 3.826 1 98.94 103 THR A O 1
ATOM 779 N N . THR A 1 104 ? -5.078 2.445 2.852 1 98.88 104 THR A N 1
ATOM 780 C CA . THR A 1 104 ? -5.918 2.43 4.043 1 98.88 104 THR A CA 1
ATOM 781 C C . THR A 1 104 ? -7.137 1.535 3.83 1 98.88 104 THR A C 1
ATOM 783 O O . THR A 1 104 ? -7.273 0.902 2.783 1 98.88 104 THR A O 1
ATOM 786 N N . SER A 1 105 ? -7.938 1.373 4.871 1 98.69 105 SER A N 1
ATOM 787 C CA . SER A 1 105 ? -9.211 0.681 4.734 1 98.69 105 SER A CA 1
ATOM 788 C C . SER A 1 105 ? -10.297 1.614 4.199 1 98.69 105 SER A C 1
ATOM 790 O O . SER A 1 105 ? -10.281 2.814 4.48 1 98.69 105 SER A O 1
ATOM 792 N N . VAL A 1 106 ? -11.25 1.032 3.43 1 98.19 106 VAL A N 1
ATOM 793 C CA . VAL A 1 106 ? -12.398 1.791 2.945 1 98.19 106 VAL A CA 1
ATOM 794 C C . VAL A 1 106 ? -13.086 2.496 4.113 1 98.19 106 VAL A C 1
ATOM 796 O O . VAL A 1 106 ? -13.266 1.909 5.184 1 98.19 106 VAL A O 1
ATOM 799 N N . GLY A 1 107 ? -13.43 3.744 3.906 1 97.06 107 GLY A N 1
ATO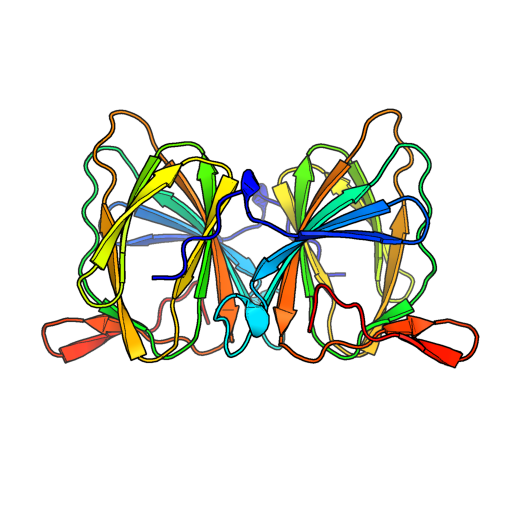M 800 C CA . GLY A 1 107 ? -14.219 4.457 4.902 1 97.06 107 GLY A CA 1
ATOM 801 C C . GLY A 1 107 ? -13.391 5.398 5.754 1 97.06 107 GLY A C 1
ATOM 802 O O . GLY A 1 107 ? -13.859 5.895 6.777 1 97.06 107 GLY A O 1
ATOM 803 N N . LEU A 1 108 ? -12.148 5.672 5.395 1 98.06 108 LEU A N 1
ATOM 804 C CA . LEU A 1 108 ? -11.312 6.594 6.148 1 98.06 108 LEU A CA 1
ATOM 805 C C . LEU A 1 108 ? -11.922 7.992 6.176 1 98.06 108 LEU A C 1
ATOM 807 O O . LEU A 1 108 ? -12.406 8.484 5.152 1 98.06 108 LEU A O 1
ATOM 811 N N . GLU A 1 109 ? -11.906 8.562 7.297 1 98.25 109 GLU A N 1
ATOM 812 C CA . GLU A 1 109 ? -12.211 9.969 7.496 1 98.25 109 GLU A CA 1
ATOM 813 C C . GLU A 1 109 ? -11.047 10.703 8.164 1 98.25 109 GLU A C 1
ATOM 815 O O . GLU A 1 109 ? -10.242 10.078 8.867 1 98.25 109 GLU A O 1
ATOM 820 N N . ALA A 1 110 ? -10.969 11.938 7.91 1 97.56 110 ALA A N 1
ATOM 821 C CA . ALA A 1 110 ? -9.992 12.812 8.555 1 97.56 110 ALA A CA 1
ATOM 822 C C . ALA A 1 110 ? -10.688 13.898 9.367 1 97.56 110 ALA A C 1
ATOM 824 O O . ALA A 1 110 ? -11.68 14.484 8.922 1 97.56 110 ALA A O 1
ATOM 825 N N . LEU A 1 111 ? -10.242 14.062 10.547 1 98.25 111 LEU A N 1
ATOM 826 C CA . LEU A 1 111 ? -10.695 15.156 11.406 1 98.25 111 LEU A CA 1
ATOM 827 C C . LEU A 1 111 ? -9.672 16.281 11.445 1 98.25 111 LEU A C 1
ATOM 829 O O . LEU A 1 111 ? -8.555 16.094 11.922 1 98.25 111 LEU A O 1
ATOM 833 N N . LEU A 1 112 ? -10.07 17.422 10.969 1 96.56 112 LEU A N 1
ATOM 834 C CA . LEU A 1 112 ? -9.18 18.578 10.984 1 96.56 112 LEU A CA 1
ATOM 835 C C . LEU A 1 112 ? -9.156 19.219 12.359 1 96.56 112 LEU A C 1
ATOM 837 O O . LEU A 1 112 ? -9.961 18.875 13.227 1 96.56 112 LEU A O 1
ATOM 841 N N . ALA A 1 113 ? -8.25 20.109 12.547 1 93.5 113 ALA A N 1
ATOM 842 C CA . ALA A 1 113 ? -8.062 20.75 13.844 1 93.5 113 ALA A CA 1
ATOM 843 C C . ALA A 1 113 ? -9.289 21.562 14.234 1 93.5 113 ALA A C 1
ATOM 845 O O . ALA A 1 113 ? -9.602 21.688 15.422 1 93.5 113 ALA A O 1
ATOM 846 N N . ASP A 1 114 ? -10.008 22.062 13.289 1 95.12 114 ASP A N 1
ATOM 847 C CA . ASP A 1 114 ? -11.148 22.938 13.57 1 95.12 114 ASP A CA 1
ATOM 848 C C . ASP A 1 114 ? -12.414 22.109 13.805 1 95.12 114 ASP A C 1
ATOM 850 O O . ASP A 1 114 ? -13.5 22.656 13.945 1 95.12 114 ASP A O 1
ATOM 854 N N . GLY A 1 115 ? -12.25 20.828 13.734 1 95.81 115 GLY A N 1
ATOM 855 C CA . GLY A 1 115 ? -13.359 19.953 14.023 1 95.81 115 GLY A CA 1
ATOM 856 C C . GLY A 1 115 ? -14.07 19.453 12.781 1 95.81 115 GLY A C 1
ATOM 857 O O . GLY A 1 115 ? -14.961 18.609 12.867 1 95.81 115 GLY A O 1
ATOM 858 N N . THR A 1 116 ? -13.664 20 11.602 1 96 116 THR A N 1
ATOM 859 C CA . THR A 1 116 ? -14.258 19.547 10.344 1 96 116 THR A CA 1
ATOM 860 C C . THR A 1 116 ? -13.867 18.109 10.055 1 96 116 THR A C 1
ATOM 862 O O . THR A 1 116 ? -12.695 17.734 10.18 1 96 116 THR A O 1
ATOM 865 N N . ARG A 1 117 ? -14.844 17.297 9.727 1 96.12 117 ARG A N 1
ATOM 866 C CA . ARG A 1 117 ? -14.594 15.93 9.289 1 96.12 117 ARG A CA 1
ATOM 867 C C . ARG A 1 117 ? -14.625 15.828 7.77 1 96.12 117 ARG A C 1
ATOM 869 O O . ARG A 1 117 ? -15.602 16.234 7.133 1 96.12 117 ARG A O 1
ATOM 876 N N . LEU A 1 118 ? -13.602 15.289 7.191 1 94.56 118 LEU A N 1
ATOM 877 C CA . LEU A 1 118 ? -13.5 15.109 5.746 1 94.56 118 LEU A CA 1
ATOM 878 C C . LEU A 1 118 ? -13.539 13.633 5.379 1 94.56 118 LEU A C 1
ATOM 880 O O . LEU A 1 118 ? -12.945 12.805 6.07 1 94.56 118 LEU A O 1
ATOM 884 N N . THR A 1 119 ? -14.281 13.336 4.375 1 95.75 119 THR A N 1
ATOM 885 C CA . THR A 1 119 ? -14.211 12.039 3.697 1 95.75 119 THR A CA 1
ATOM 886 C C . THR A 1 119 ? -13.508 12.172 2.352 1 95.75 119 THR A C 1
ATOM 888 O O . THR A 1 119 ? -14.117 12.586 1.363 1 95.75 119 THR A O 1
ATOM 891 N N . PRO A 1 120 ? -12.242 11.883 2.348 1 95.75 120 PRO A N 1
ATOM 892 C CA . PRO A 1 120 ? -11.547 12.07 1.07 1 95.75 120 PRO A CA 1
ATOM 893 C C . PRO A 1 120 ? -12.117 11.188 -0.04 1 95.75 120 PRO A C 1
ATOM 895 O O . PRO A 1 120 ? -12.242 9.969 0.137 1 95.75 120 PRO A O 1
ATOM 898 N N . PRO A 1 121 ? -12.398 11.75 -1.185 1 94.5 121 PRO A N 1
ATOM 899 C CA . PRO A 1 121 ? -13.023 10.953 -2.242 1 94.5 121 PRO A CA 1
ATOM 900 C C . PRO A 1 121 ? -12.117 9.836 -2.754 1 94.5 121 PRO A C 1
ATOM 902 O O . PRO A 1 121 ? -12.594 8.859 -3.336 1 94.5 121 PRO A O 1
ATOM 905 N N . TRP A 1 122 ? -10.789 9.922 -2.523 1 94.44 122 TRP A N 1
ATOM 906 C CA . TRP A 1 122 ? -9.859 8.898 -2.992 1 94.44 122 TRP A CA 1
ATOM 907 C C . TRP A 1 122 ? -9.75 7.762 -1.983 1 94.44 122 TRP A C 1
ATOM 909 O O . TRP A 1 122 ? -9.062 6.766 -2.234 1 94.44 122 TRP A O 1
ATOM 919 N N . ALA A 1 123 ? -10.352 7.859 -0.877 1 93.5 123 ALA A N 1
ATOM 920 C CA . ALA A 1 123 ? -10.297 6.82 0.147 1 93.5 123 ALA A CA 1
ATOM 921 C C . ALA A 1 123 ? -11.688 6.27 0.44 1 93.5 123 ALA A C 1
ATOM 923 O O . ALA A 1 123 ? -11.961 5.812 1.553 1 93.5 123 ALA A O 1
ATOM 924 N N . ASN A 1 124 ? -12.578 6.504 -0.573 1 88.75 124 ASN A N 1
ATOM 925 C CA . ASN A 1 124 ? -13.961 6.062 -0.426 1 88.75 124 ASN A CA 1
ATOM 926 C C . ASN A 1 124 ? -14.594 5.738 -1.776 1 88.75 124 ASN A C 1
ATOM 928 O O . ASN A 1 124 ? -14.164 6.266 -2.807 1 88.75 124 ASN A O 1
ATOM 932 N N . MET B 1 1 ? 7.141 6.629 16.719 1 58.5 1 MET B N 1
ATOM 933 C CA . MET B 1 1 ? 6.508 6.73 15.406 1 58.5 1 MET B CA 1
ATOM 934 C C . MET B 1 1 ? 7.09 5.699 14.438 1 58.5 1 MET B C 1
ATOM 936 O O . MET B 1 1 ? 8.289 5.73 14.141 1 58.5 1 MET B O 1
ATOM 940 N N . PRO B 1 2 ? 6.254 4.785 14.211 1 81.69 2 PRO B N 1
ATOM 941 C CA . PRO B 1 2 ? 7.055 3.721 13.594 1 81.69 2 PRO B CA 1
ATOM 942 C C . PRO B 1 2 ? 7.414 4.02 12.141 1 81.69 2 PRO B C 1
ATOM 944 O O . PRO B 1 2 ? 6.527 4.098 11.289 1 81.69 2 PRO B O 1
ATOM 947 N N . VAL B 1 3 ? 8.461 4.809 11.875 1 94.06 3 VAL B N 1
ATOM 948 C CA . VAL B 1 3 ? 9.109 4.82 10.57 1 94.06 3 VAL B CA 1
ATOM 949 C C . VAL B 1 3 ? 9.945 3.553 10.398 1 94.06 3 VAL B C 1
ATOM 951 O O . VAL B 1 3 ? 10.828 3.268 11.211 1 94.06 3 VAL B O 1
ATOM 954 N N . ILE B 1 4 ? 9.555 2.854 9.43 1 97.06 4 ILE B N 1
ATOM 955 C CA . ILE B 1 4 ? 10.328 1.666 9.094 1 97.06 4 ILE B CA 1
ATOM 956 C C . ILE B 1 4 ? 11.219 1.96 7.887 1 97.06 4 ILE B C 1
ATOM 958 O O . ILE B 1 4 ? 10.727 2.123 6.77 1 97.06 4 ILE B O 1
ATOM 962 N N . ARG B 1 5 ? 12.547 1.979 8.117 1 96.5 5 ARG B N 1
ATOM 963 C CA . ARG B 1 5 ? 13.523 2.195 7.055 1 96.5 5 ARG B CA 1
ATOM 964 C C . ARG B 1 5 ? 13.789 0.906 6.285 1 96.5 5 ARG B C 1
ATOM 966 O O . ARG B 1 5 ? 13.602 -0.191 6.82 1 96.5 5 ARG B O 1
ATOM 973 N N . SER B 1 6 ? 14.203 1.097 5.02 1 92.56 6 SER B N 1
ATOM 974 C CA . SER B 1 6 ? 14.461 -0.075 4.191 1 92.56 6 SER B CA 1
ATOM 975 C C . SER B 1 6 ? 15.477 -1.002 4.852 1 92.56 6 SER B C 1
ATOM 977 O O . SER B 1 6 ? 15.375 -2.225 4.734 1 92.56 6 SER B O 1
ATOM 979 N N . SER B 1 7 ? 16.375 -0.428 5.602 1 92.19 7 SER B N 1
ATOM 980 C CA . SER B 1 7 ? 17.422 -1.21 6.242 1 92.19 7 SER B CA 1
ATOM 981 C C . SER B 1 7 ? 16.906 -1.963 7.457 1 92.19 7 SER B C 1
ATOM 983 O O . SER B 1 7 ? 17.547 -2.887 7.953 1 92.19 7 SER B O 1
ATOM 985 N N . GLU B 1 8 ? 15.766 -1.603 7.984 1 93.06 8 GLU B N 1
ATOM 986 C CA . GLU B 1 8 ? 15.211 -2.188 9.203 1 93.06 8 GLU B CA 1
ATOM 987 C C . GLU B 1 8 ? 14.148 -3.236 8.875 1 93.06 8 GLU B C 1
ATOM 989 O O . GLU B 1 8 ? 13.766 -4.027 9.742 1 93.06 8 GLU B O 1
ATOM 994 N N . ALA B 1 9 ? 13.695 -3.154 7.621 1 95.25 9 ALA B N 1
ATOM 995 C CA . ALA B 1 9 ? 12.656 -4.094 7.215 1 95.25 9 ALA B CA 1
ATOM 996 C C . ALA B 1 9 ? 13.188 -5.527 7.203 1 95.25 9 ALA B C 1
ATOM 998 O O . ALA B 1 9 ? 14.367 -5.758 6.914 1 95.25 9 ALA B O 1
ATOM 999 N N . VAL B 1 10 ? 12.32 -6.465 7.527 1 96.81 10 VAL B N 1
ATOM 1000 C CA . VAL B 1 10 ? 12.688 -7.875 7.625 1 96.81 10 VAL B CA 1
ATOM 1001 C C . VAL B 1 10 ? 12.398 -8.578 6.301 1 96.81 10 VAL B C 1
ATOM 1003 O O . VAL B 1 10 ? 11.32 -8.422 5.73 1 96.81 10 VAL B O 1
ATOM 1006 N N . THR B 1 11 ? 13.352 -9.391 5.836 1 97.75 11 THR B N 1
ATOM 1007 C CA . THR B 1 11 ? 13.203 -10.07 4.551 1 97.75 11 THR B CA 1
ATOM 1008 C C . THR B 1 11 ? 12.891 -11.547 4.75 1 97.75 11 THR B C 1
ATOM 1010 O O . THR B 1 11 ? 13.516 -12.219 5.582 1 97.75 11 THR B O 1
ATOM 1013 N N . HIS B 1 12 ? 11.883 -12.047 4.02 1 97.5 12 HIS B N 1
ATOM 1014 C CA . HIS B 1 12 ? 11.539 -13.461 3.932 1 97.5 12 HIS B CA 1
ATOM 1015 C C . HIS B 1 12 ? 11.742 -13.984 2.516 1 97.5 12 HIS B C 1
ATOM 1017 O O . HIS B 1 12 ? 11.422 -13.305 1.541 1 97.5 12 HIS B O 1
ATOM 1023 N N . GLU B 1 13 ? 12.289 -15.133 2.354 1 96.12 13 GLU B N 1
ATOM 1024 C CA . GLU B 1 13 ? 12.461 -15.766 1.05 1 96.12 13 GLU B CA 1
ATOM 1025 C C . GLU B 1 13 ? 11.609 -17.031 0.937 1 96.12 13 GLU B C 1
ATOM 1027 O O . GLU B 1 13 ? 11.781 -17.969 1.716 1 96.12 13 GLU B O 1
ATOM 1032 N N . ILE B 1 14 ? 10.703 -16.953 -0.022 1 91.62 14 ILE B N 1
ATOM 1033 C CA . ILE B 1 14 ? 9.844 -18.109 -0.273 1 91.62 14 ILE B CA 1
ATOM 1034 C C . ILE B 1 14 ? 9.688 -18.312 -1.777 1 91.62 14 ILE B C 1
ATOM 1036 O O . ILE B 1 14 ? 9.414 -17.359 -2.516 1 91.62 14 ILE B O 1
ATOM 1040 N N . HIS B 1 15 ? 9.797 -19.609 -2.279 1 90.12 15 HIS B N 1
ATOM 1041 C CA . HIS B 1 15 ? 9.562 -19.984 -3.668 1 90.12 15 HIS B CA 1
ATOM 1042 C C . HIS B 1 15 ? 10.391 -19.125 -4.621 1 90.12 15 HIS B C 1
ATOM 1044 O O . HIS B 1 15 ? 9.898 -18.703 -5.668 1 90.12 15 HIS B O 1
ATOM 1050 N N . GLY B 1 16 ? 11.586 -18.672 -4.176 1 93.44 16 GLY B N 1
ATOM 1051 C CA . GLY B 1 16 ? 12.539 -17.984 -5.035 1 93.44 16 GLY B CA 1
ATOM 1052 C C . GLY B 1 16 ? 12.305 -16.484 -5.098 1 93.44 16 GLY B C 1
ATOM 1053 O O . GLY B 1 16 ? 13.016 -15.766 -5.812 1 93.44 16 GLY B O 1
ATOM 1054 N N . ALA B 1 17 ? 11.289 -16.062 -4.453 1 97 17 ALA B N 1
ATOM 1055 C CA . ALA B 1 17 ? 11.023 -14.625 -4.379 1 97 17 ALA B CA 1
ATOM 1056 C C . ALA B 1 17 ? 11.32 -14.078 -2.984 1 97 17 ALA B C 1
ATOM 1058 O O . ALA B 1 17 ? 11.422 -14.844 -2.023 1 97 17 ALA B O 1
ATOM 1059 N N . ARG B 1 18 ? 11.617 -12.812 -2.916 1 97.94 18 ARG B N 1
ATOM 1060 C CA . ARG B 1 18 ? 11.867 -12.156 -1.638 1 97.94 18 ARG B CA 1
ATOM 1061 C C . ARG B 1 18 ? 10.711 -11.234 -1.265 1 97.94 18 ARG B C 1
ATOM 1063 O O . ARG B 1 18 ? 10.18 -10.516 -2.117 1 97.94 18 ARG B O 1
ATOM 1070 N N . PHE B 1 19 ? 10.336 -11.266 -0.031 1 98.19 19 PHE B N 1
ATOM 1071 C CA . PHE B 1 19 ? 9.312 -10.414 0.561 1 98.19 19 PHE B CA 1
ATOM 1072 C C . PHE B 1 19 ? 9.891 -9.586 1.698 1 98.19 19 PHE B C 1
ATOM 1074 O O . PHE B 1 19 ? 10.172 -10.109 2.779 1 98.19 19 PHE B O 1
ATOM 1081 N N . VAL B 1 20 ? 10.133 -8.281 1.416 1 98.44 20 VAL B N 1
ATOM 1082 C CA . VAL B 1 20 ? 10.664 -7.355 2.412 1 98.44 20 VAL B CA 1
ATOM 1083 C C . VAL B 1 20 ? 9.516 -6.715 3.186 1 98.44 20 VAL B C 1
ATOM 1085 O O . VAL B 1 20 ? 8.805 -5.855 2.656 1 98.44 20 VAL B O 1
ATOM 1088 N N . SER B 1 21 ? 9.336 -7.109 4.441 1 98.25 21 SER B N 1
ATOM 1089 C CA . SER B 1 21 ? 8.18 -6.793 5.27 1 98.25 21 SER B CA 1
ATOM 1090 C C . SER B 1 21 ? 8.375 -5.473 6.008 1 98.25 21 SER B C 1
ATOM 1092 O O . SER B 1 21 ? 9.32 -5.32 6.781 1 98.25 21 SER B O 1
ATOM 1094 N N . TYR B 1 22 ? 7.516 -4.52 5.785 1 98.25 22 TYR B N 1
ATOM 1095 C CA . TYR B 1 22 ? 7.605 -3.205 6.41 1 98.25 22 TYR B CA 1
ATOM 1096 C C . TYR B 1 22 ? 6.562 -3.051 7.512 1 98.25 22 TYR B C 1
ATOM 1098 O O . TYR B 1 22 ? 6.91 -2.881 8.68 1 98.25 22 TYR B O 1
ATOM 1106 N N . ALA B 1 23 ? 5.262 -3.141 7.133 1 98.25 23 ALA B N 1
ATOM 1107 C CA . ALA B 1 23 ? 4.184 -2.955 8.102 1 98.25 23 ALA B CA 1
ATOM 1108 C C . ALA B 1 23 ? 3.598 -4.293 8.539 1 98.25 23 ALA B C 1
ATOM 1110 O O . ALA B 1 23 ? 3.123 -5.07 7.703 1 98.25 23 ALA B O 1
ATOM 1111 N N . THR B 1 24 ? 3.633 -4.613 9.695 1 97.62 24 THR B N 1
ATOM 1112 C CA . THR B 1 24 ? 3.025 -5.738 10.391 1 97.62 24 THR B CA 1
ATOM 1113 C C . THR B 1 24 ? 2.719 -5.375 11.844 1 97.62 24 THR B C 1
ATOM 1115 O O . THR B 1 24 ? 3.16 -4.332 12.336 1 97.62 24 THR B O 1
ATOM 1118 N N . PRO B 1 25 ? 1.921 -6.23 12.531 1 96.88 25 PRO B N 1
ATOM 1119 C CA . PRO B 1 25 ? 1.731 -5.941 13.961 1 96.88 25 PRO B CA 1
ATOM 1120 C C . PRO B 1 25 ? 3.051 -5.828 14.719 1 96.88 25 PRO B C 1
ATOM 1122 O O . PRO B 1 25 ? 3.178 -5 15.625 1 96.88 25 PRO B O 1
ATOM 1125 N N . ARG B 1 26 ? 4.094 -6.566 14.344 1 94.69 26 ARG B N 1
ATOM 1126 C CA . ARG B 1 26 ? 5.391 -6.543 15.016 1 94.69 26 ARG B CA 1
ATOM 1127 C C . ARG B 1 26 ? 6.059 -5.18 14.867 1 94.69 26 ARG B C 1
ATOM 1129 O O . ARG B 1 26 ? 6.789 -4.742 15.758 1 94.69 26 ARG B O 1
ATOM 1136 N N . THR B 1 27 ? 5.738 -4.488 13.758 1 96.19 27 THR B N 1
ATOM 1137 C CA . THR B 1 27 ? 6.375 -3.195 13.539 1 96.19 27 THR B CA 1
ATOM 1138 C C . THR B 1 27 ? 5.453 -2.059 13.969 1 96.19 27 THR B C 1
ATOM 1140 O O . THR B 1 27 ? 5.742 -0.888 13.711 1 96.19 27 THR B O 1
ATOM 1143 N N . GLY B 1 28 ? 4.27 -2.371 14.477 1 96.12 28 GLY B N 1
ATOM 1144 C CA . GLY B 1 28 ? 3.441 -1.333 15.07 1 96.12 28 GLY B CA 1
ATOM 1145 C C . GLY B 1 28 ? 2.111 -1.152 14.359 1 96.12 28 GLY B C 1
ATOM 1146 O O . GLY B 1 28 ? 1.277 -0.353 14.789 1 96.12 28 GLY B O 1
ATOM 1147 N N . SER B 1 29 ? 1.914 -1.884 13.25 1 97.75 29 SER B N 1
ATOM 1148 C CA . SER B 1 29 ? 0.641 -1.792 12.539 1 97.75 29 SER B CA 1
ATOM 1149 C C . SER B 1 29 ? -0.47 -2.5 13.312 1 97.75 29 SER B C 1
ATOM 1151 O O . SER B 1 29 ? -0.214 -3.469 14.031 1 97.75 29 SER B O 1
ATOM 1153 N N . ARG B 1 30 ? -1.676 -1.98 13.117 1 97.38 30 ARG B N 1
ATOM 1154 C CA . ARG B 1 30 ? -2.781 -2.58 13.859 1 97.38 30 ARG B CA 1
ATOM 1155 C C . ARG B 1 30 ? -3.783 -3.234 12.914 1 97.38 30 ARG B C 1
ATOM 1157 O O . ARG B 1 30 ? -4.477 -4.18 13.289 1 97.38 30 ARG B O 1
ATOM 1164 N N . GLU B 1 31 ? -3.869 -2.705 11.688 1 98.44 31 GLU B N 1
ATOM 1165 C CA . GLU B 1 31 ? -4.949 -3.145 10.812 1 98.44 31 GLU B CA 1
ATOM 1166 C C . GLU B 1 31 ? -4.402 -3.727 9.508 1 98.44 31 GLU B C 1
ATOM 1168 O O . GLU B 1 31 ? -5.035 -4.586 8.891 1 98.44 31 GLU B O 1
ATOM 1173 N N . LEU B 1 32 ? -3.225 -3.285 9.094 1 98.75 32 LEU B N 1
ATOM 1174 C CA . LEU B 1 32 ? -2.736 -3.574 7.75 1 98.75 32 LEU B CA 1
ATOM 1175 C C . LEU B 1 32 ? -1.349 -4.203 7.797 1 98.75 32 LEU B C 1
ATOM 1177 O O . LEU B 1 32 ? -0.641 -4.078 8.797 1 98.75 32 LEU B O 1
ATOM 1181 N N . CYS B 1 33 ? -1 -4.891 6.793 1 98.75 33 CYS B N 1
ATOM 1182 C CA . CYS B 1 33 ? 0.356 -5.332 6.488 1 98.75 33 CYS B CA 1
ATOM 1183 C C . CYS B 1 33 ? 0.787 -4.855 5.105 1 98.75 33 CYS B C 1
ATOM 1185 O O . CYS B 1 33 ? -0.047 -4.688 4.215 1 98.75 33 CYS B O 1
ATOM 1187 N N . ALA B 1 34 ? 2.037 -4.617 4.922 1 98.88 34 ALA B N 1
ATOM 1188 C CA . ALA B 1 34 ? 2.572 -4.188 3.633 1 98.88 34 ALA B CA 1
ATOM 1189 C C . ALA B 1 34 ? 4.016 -4.648 3.459 1 98.88 34 ALA B C 1
ATOM 1191 O O . ALA B 1 34 ? 4.785 -4.672 4.422 1 98.88 34 ALA B O 1
ATOM 1192 N N . TRP B 1 35 ? 4.332 -4.969 2.246 1 98.69 35 TRP B N 1
ATOM 1193 C CA . TRP B 1 35 ? 5.668 -5.473 1.953 1 98.69 35 TRP B CA 1
ATOM 1194 C C . TRP B 1 35 ? 6.07 -5.148 0.518 1 98.69 35 TRP B C 1
ATOM 1196 O O . TRP B 1 35 ? 5.211 -4.902 -0.334 1 98.69 35 TRP B O 1
ATOM 1206 N N . ARG B 1 36 ? 7.336 -5.094 0.324 1 98.75 36 ARG B N 1
ATOM 1207 C CA . ARG B 1 36 ? 7.914 -5.047 -1.015 1 98.75 36 ARG B CA 1
ATOM 1208 C C . ARG B 1 36 ? 8.25 -6.449 -1.517 1 98.75 36 ARG B C 1
ATOM 1210 O O . ARG B 1 36 ? 8.953 -7.203 -0.847 1 98.75 36 ARG B O 1
ATOM 1217 N N . GLY B 1 37 ? 7.73 -6.816 -2.643 1 98.56 37 GLY B N 1
ATOM 1218 C CA . GLY B 1 37 ? 8.078 -8.07 -3.291 1 98.56 37 GLY B CA 1
ATOM 1219 C C . GLY B 1 37 ? 9.164 -7.914 -4.34 1 98.56 37 GLY B C 1
ATOM 1220 O O . GLY B 1 37 ? 9.117 -7 -5.16 1 98.56 37 GLY B O 1
ATOM 1221 N N . GLU B 1 38 ? 10.102 -8.719 -4.301 1 98.81 38 GLU B N 1
ATOM 1222 C CA . GLU B 1 38 ? 11.133 -8.844 -5.332 1 98.81 38 GLU B CA 1
ATOM 1223 C C . GLU B 1 38 ? 11.008 -10.172 -6.066 1 98.81 38 GLU B C 1
ATOM 1225 O O . GLU B 1 38 ? 11.234 -11.234 -5.484 1 98.81 38 GLU B O 1
ATOM 1230 N N . ILE B 1 39 ? 10.656 -10.07 -7.309 1 98.81 39 ILE B N 1
ATOM 1231 C CA . ILE B 1 39 ? 10.281 -11.227 -8.109 1 98.81 39 ILE B CA 1
ATOM 1232 C C . ILE B 1 39 ? 11.297 -11.445 -9.227 1 98.81 39 ILE B C 1
ATOM 1234 O O . ILE B 1 39 ? 11.258 -10.758 -10.25 1 98.81 39 ILE B O 1
ATOM 1238 N N . PRO B 1 40 ? 12.188 -12.406 -9.164 1 98.75 40 PRO B N 1
ATOM 1239 C CA . PRO B 1 40 ? 13.281 -12.609 -10.117 1 98.75 40 PRO B CA 1
ATOM 1240 C C . PRO B 1 40 ? 12.781 -13.047 -11.5 1 98.75 40 PRO B C 1
ATOM 1242 O O . PRO B 1 40 ? 11.648 -13.5 -11.633 1 98.75 40 PRO B O 1
ATOM 1245 N N . PRO B 1 41 ? 13.719 -12.914 -12.484 1 98.62 41 PRO B N 1
ATOM 1246 C CA . PRO B 1 41 ? 13.398 -13.383 -13.836 1 98.62 41 PRO B CA 1
ATOM 1247 C C . PRO B 1 41 ? 12.938 -14.836 -13.867 1 98.62 41 PRO B C 1
ATOM 1249 O O . PRO B 1 41 ? 13.516 -15.688 -13.188 1 98.62 41 PRO B O 1
ATOM 1252 N N . GLY B 1 42 ? 11.875 -15.055 -14.57 1 98.06 42 GLY B N 1
ATOM 1253 C CA . GLY B 1 42 ? 11.438 -16.422 -14.82 1 98.06 42 GLY B CA 1
ATOM 1254 C C . GLY B 1 42 ? 10.578 -16.984 -13.703 1 98.06 42 GLY B C 1
ATOM 1255 O O . GLY B 1 42 ? 10.078 -18.109 -13.805 1 98.06 42 GLY B O 1
ATOM 1256 N N . THR B 1 43 ? 10.367 -16.281 -12.664 1 98.19 43 THR B N 1
ATOM 1257 C CA . THR B 1 43 ? 9.578 -16.734 -11.523 1 98.19 43 THR B CA 1
ATOM 1258 C C . THR B 1 43 ? 8.133 -17.031 -11.945 1 98.19 43 THR B C 1
ATOM 1260 O O . THR B 1 43 ? 7.531 -16.234 -12.68 1 98.19 43 THR B O 1
ATOM 1263 N N . LYS B 1 44 ? 7.59 -18.094 -11.586 1 97.44 44 LYS B N 1
ATOM 1264 C CA . LYS B 1 44 ? 6.176 -18.453 -11.594 1 97.44 44 LYS B CA 1
ATOM 1265 C C . LYS B 1 44 ? 5.695 -18.859 -10.203 1 97.44 44 LYS B C 1
ATOM 1267 O O . LYS B 1 44 ? 5.918 -19.984 -9.766 1 97.44 44 LYS B O 1
ATOM 1272 N N . ALA B 1 45 ? 5.059 -17.984 -9.508 1 96.12 45 ALA B N 1
ATOM 1273 C CA . ALA B 1 45 ? 4.598 -18.266 -8.148 1 96.12 45 ALA B CA 1
ATOM 1274 C C . ALA B 1 45 ? 3.48 -19.312 -8.148 1 96.12 45 ALA B C 1
ATOM 1276 O O . ALA B 1 45 ? 2.666 -19.344 -9.078 1 96.12 45 ALA B O 1
ATOM 1277 N N . PRO B 1 46 ? 3.428 -20.109 -7.109 1 95.56 46 PRO B N 1
ATOM 1278 C CA . PRO B 1 46 ? 2.285 -21.031 -7.023 1 95.56 46 PRO B CA 1
ATOM 1279 C C . PRO B 1 46 ? 0.948 -20.297 -6.953 1 95.56 46 PRO B C 1
ATOM 1281 O O . PRO B 1 46 ? 0.827 -19.297 -6.242 1 95.56 46 PRO B O 1
ATOM 1284 N N . THR B 1 47 ? 0.019 -20.844 -7.727 1 96.88 47 THR B N 1
ATOM 1285 C CA . THR B 1 47 ? -1.331 -20.297 -7.621 1 96.88 47 THR B CA 1
ATOM 1286 C C . THR B 1 47 ? -1.86 -20.438 -6.195 1 96.88 47 THR B C 1
ATOM 1288 O O . THR B 1 47 ? -1.679 -21.484 -5.562 1 96.88 47 THR B O 1
ATOM 1291 N N . HIS B 1 48 ? -2.488 -19.484 -5.668 1 97.94 48 HIS B N 1
ATOM 1292 C CA . HIS B 1 48 ? -3.068 -19.531 -4.332 1 97.94 48 HIS B CA 1
ATOM 1293 C C . HIS B 1 48 ? -4.277 -18.609 -4.215 1 97.94 48 HIS B C 1
ATOM 1295 O O . HIS B 1 48 ? -4.383 -17.625 -4.941 1 97.94 48 HIS B O 1
ATOM 1301 N N . THR B 1 49 ? -5.215 -18.953 -3.355 1 98.44 49 THR B N 1
ATOM 1302 C CA . THR B 1 49 ? -6.395 -18.156 -3.053 1 98.44 49 THR B CA 1
ATOM 1303 C C . THR B 1 49 ? -6.191 -17.359 -1.767 1 98.44 49 THR B C 1
ATOM 1305 O O . THR B 1 49 ? -5.773 -17.906 -0.748 1 98.44 49 THR B O 1
ATOM 1308 N N . VAL B 1 50 ? -6.406 -16.062 -1.83 1 98.19 50 VAL B N 1
ATOM 1309 C CA . VAL B 1 50 ? -6.117 -15.211 -0.68 1 98.19 50 VAL B CA 1
ATOM 1310 C C . VAL B 1 50 ? -7.387 -15.008 0.145 1 98.19 50 VAL B C 1
ATOM 1312 O O . VAL B 1 50 ? -8.477 -14.867 -0.409 1 98.19 50 VAL B O 1
ATOM 1315 N N . SER B 1 51 ? -7.254 -14.922 1.469 1 98.56 51 SER B N 1
ATOM 1316 C CA . SER B 1 51 ? -8.398 -14.812 2.367 1 98.56 51 SER B CA 1
ATOM 1317 C C . SER B 1 51 ? -8.797 -13.352 2.576 1 98.56 51 SER B C 1
ATOM 1319 O O . SER B 1 51 ? -9.883 -13.07 3.084 1 98.56 51 SER B O 1
ATOM 1321 N N . ARG B 1 52 ? -7.938 -12.461 2.281 1 98.44 52 ARG B N 1
ATOM 1322 C CA . ARG B 1 52 ? -8.164 -11.023 2.385 1 98.44 52 ARG B CA 1
ATOM 1323 C C . ARG B 1 52 ? -7.801 -10.312 1.081 1 98.44 52 ARG B C 1
ATOM 1325 O O . ARG B 1 52 ? -7.129 -10.891 0.223 1 98.44 52 ARG B O 1
ATOM 1332 N N . GLU B 1 53 ? -8.312 -9.117 0.935 1 98.62 53 GLU B N 1
ATOM 1333 C CA . GLU B 1 53 ? -8 -8.32 -0.25 1 98.62 53 GLU B CA 1
ATOM 1334 C C . GLU B 1 53 ? -6.539 -7.883 -0.255 1 98.62 53 GLU B C 1
ATOM 1336 O O . GLU B 1 53 ? -5.996 -7.5 0.784 1 98.62 53 GLU B O 1
ATOM 1341 N N . GLU B 1 54 ? -5.867 -7.918 -1.375 1 98.69 54 GLU B N 1
ATOM 1342 C CA . GLU B 1 54 ? -4.543 -7.352 -1.602 1 98.69 54 GLU B CA 1
ATOM 1343 C C . GLU B 1 54 ? -4.59 -6.234 -2.643 1 98.69 54 GLU B C 1
ATOM 1345 O O . GLU B 1 54 ? -5.242 -6.375 -3.678 1 98.69 54 GLU B O 1
ATOM 1350 N N . ILE B 1 55 ? -4.027 -5.141 -2.355 1 98.81 55 ILE B N 1
ATOM 1351 C CA . ILE B 1 55 ? -3.682 -4.156 -3.373 1 98.81 55 ILE B CA 1
ATOM 1352 C C . ILE B 1 55 ? -2.242 -4.375 -3.836 1 98.81 55 ILE B C 1
ATOM 1354 O O . ILE B 1 55 ? -1.301 -4.203 -3.059 1 98.81 55 ILE B O 1
ATOM 1358 N N . PHE B 1 56 ? -2.092 -4.793 -5.074 1 98.81 56 PHE B N 1
ATOM 1359 C CA . PHE B 1 56 ? -0.819 -5.117 -5.707 1 98.81 56 PHE B CA 1
ATOM 1360 C C . PHE B 1 56 ? -0.392 -4.016 -6.668 1 98.81 56 PHE B C 1
ATOM 1362 O O . PHE B 1 56 ? -0.9 -3.934 -7.789 1 98.81 56 PHE B O 1
ATOM 1369 N N . HIS B 1 57 ? 0.533 -3.139 -6.25 1 98.88 57 HIS B N 1
ATOM 1370 C CA . HIS B 1 57 ? 1.058 -2.047 -7.062 1 98.88 57 HIS B CA 1
ATOM 1371 C C . HIS B 1 57 ? 2.451 -2.373 -7.59 1 98.88 57 HIS B C 1
ATOM 1373 O O . HIS B 1 57 ? 3.365 -2.652 -6.812 1 98.88 57 HIS B O 1
ATOM 1379 N N . LEU B 1 58 ? 2.645 -2.334 -8.938 1 98.88 58 LEU B N 1
ATOM 1380 C CA . LEU B 1 58 ? 3.945 -2.674 -9.5 1 98.88 58 LEU B CA 1
ATOM 1381 C C . LEU B 1 58 ? 4.844 -1.443 -9.586 1 98.88 58 LEU B C 1
ATOM 1383 O O . LEU B 1 58 ? 4.473 -0.441 -10.203 1 98.88 58 LEU B O 1
ATOM 1387 N N . LEU B 1 59 ? 5.992 -1.547 -8.969 1 98.62 59 LEU B N 1
ATOM 1388 C CA . LEU B 1 59 ? 6.922 -0.424 -8.891 1 98.62 59 LEU B CA 1
ATOM 1389 C C . LEU B 1 59 ? 7.922 -0.466 -10.039 1 98.62 59 LEU B C 1
ATOM 1391 O O . LEU B 1 59 ? 8.281 0.575 -10.594 1 98.62 59 LEU B O 1
ATOM 1395 N N . VAL B 1 60 ? 8.445 -1.612 -10.32 1 98.62 60 VAL B N 1
ATOM 1396 C CA . VAL B 1 60 ? 9.477 -1.805 -11.336 1 98.62 60 VAL B CA 1
ATOM 1397 C C . VAL B 1 60 ? 9.172 -3.055 -12.156 1 98.62 60 VAL B C 1
ATOM 1399 O O . VAL B 1 60 ? 8.805 -4.094 -11.602 1 98.62 60 VAL B O 1
ATOM 1402 N N . GLY B 1 61 ? 9.352 -2.959 -13.484 1 98.56 61 GLY B N 1
ATOM 1403 C CA . GLY B 1 61 ? 9.336 -4.125 -14.352 1 98.56 61 GLY B CA 1
ATOM 1404 C C . GLY B 1 61 ? 7.969 -4.426 -14.93 1 98.56 61 GLY B C 1
ATOM 1405 O O . GLY B 1 61 ? 7.184 -3.508 -15.188 1 98.56 61 GLY B O 1
ATOM 1406 N N . GLU B 1 62 ? 7.793 -5.621 -15.367 1 98.56 62 GLU B N 1
ATOM 1407 C CA . GLU B 1 62 ? 6.574 -6.18 -15.938 1 98.56 62 GLU B CA 1
ATOM 1408 C C . GLU B 1 62 ? 6.273 -7.562 -15.359 1 98.56 62 GLU B C 1
ATOM 1410 O O . GLU B 1 62 ? 7.191 -8.312 -15.023 1 98.56 62 GLU B O 1
ATOM 1415 N N . LEU B 1 63 ? 5.012 -7.859 -15.258 1 98.62 63 LEU B N 1
ATOM 1416 C CA . LEU B 1 63 ? 4.566 -9.156 -14.773 1 98.62 63 LEU B CA 1
ATOM 1417 C C . LEU B 1 63 ? 3.336 -9.633 -15.547 1 98.62 63 LEU B C 1
ATOM 1419 O O . LEU B 1 63 ? 2.596 -8.82 -16.109 1 98.62 63 LEU B O 1
ATOM 1423 N N . LEU B 1 64 ? 3.191 -10.859 -15.625 1 98.5 64 LEU B N 1
ATOM 1424 C CA . LEU B 1 64 ? 1.889 -11.461 -15.891 1 98.5 64 LEU B CA 1
ATOM 1425 C C . LEU B 1 64 ? 1.171 -11.805 -14.594 1 98.5 64 LEU B C 1
ATOM 1427 O O . LEU B 1 64 ? 1.676 -12.594 -13.789 1 98.5 64 LEU B O 1
ATOM 1431 N N . ILE B 1 65 ? 0.018 -11.234 -14.375 1 98.38 65 ILE B N 1
ATOM 1432 C CA . ILE B 1 65 ? -0.764 -11.469 -13.164 1 98.38 65 ILE B CA 1
ATOM 1433 C C . ILE B 1 65 ? -2.127 -12.047 -13.531 1 98.38 65 ILE B C 1
ATOM 1435 O O . ILE B 1 65 ? -2.82 -11.516 -14.406 1 98.38 65 ILE B O 1
ATOM 1439 N N . GLY B 1 66 ? -2.469 -13.109 -12.914 1 97.62 66 GLY B N 1
ATOM 1440 C CA . GLY B 1 66 ? -3.777 -13.719 -13.086 1 97.62 66 GLY B CA 1
ATOM 1441 C C . GLY B 1 66 ? -4.652 -13.617 -11.852 1 97.62 66 GLY B C 1
ATOM 1442 O O . GLY B 1 66 ? -4.18 -13.828 -10.734 1 97.62 66 GLY B O 1
ATOM 1443 N N . VAL B 1 67 ? -5.898 -13.266 -12.062 1 97.94 67 VAL B N 1
ATOM 1444 C CA . VAL B 1 67 ? -6.918 -13.281 -11.016 1 97.94 67 VAL B CA 1
ATOM 1445 C C . VAL B 1 67 ? -8.148 -14.047 -11.508 1 97.94 67 VAL B C 1
ATOM 1447 O O . VAL B 1 67 ? -8.797 -13.641 -12.477 1 97.94 67 VAL B O 1
ATOM 1450 N N . ASP B 1 68 ? -8.445 -15.141 -10.859 1 96.75 68 ASP B N 1
ATOM 1451 C CA . ASP B 1 68 ? -9.57 -16 -11.195 1 96.75 68 ASP B CA 1
ATOM 1452 C C . ASP B 1 68 ? -9.57 -16.359 -12.68 1 96.75 68 ASP B C 1
ATOM 1454 O O . ASP B 1 68 ? -10.594 -16.234 -13.352 1 96.75 68 ASP B O 1
ATOM 1458 N N . GLY B 1 69 ? -8.391 -16.609 -13.133 1 93.56 69 GLY B N 1
ATOM 1459 C CA . GLY B 1 69 ? -8.266 -17.203 -14.461 1 93.56 69 GLY B CA 1
ATOM 1460 C C . GLY B 1 69 ? -8.062 -16.172 -15.555 1 93.56 69 GLY B C 1
ATOM 1461 O O . GLY B 1 69 ? -7.785 -16.531 -16.703 1 93.56 69 GLY B O 1
ATOM 1462 N N . ARG B 1 70 ? -8.242 -14.914 -15.289 1 95.5 70 ARG B N 1
ATOM 1463 C CA . ARG B 1 70 ? -7.965 -13.859 -16.25 1 95.5 70 ARG B CA 1
ATOM 1464 C C . ARG B 1 70 ? -6.566 -13.281 -16.047 1 95.5 70 ARG B C 1
ATOM 1466 O O . ARG B 1 70 ? -6.266 -12.727 -14.992 1 95.5 70 ARG B O 1
ATOM 1473 N N . THR B 1 71 ? -5.723 -13.43 -17.062 1 96.94 71 THR B N 1
ATOM 1474 C CA . THR B 1 71 ? -4.332 -13 -16.938 1 96.94 71 THR B CA 1
ATOM 1475 C C . THR B 1 71 ? -4.102 -11.711 -17.719 1 96.94 71 THR B C 1
ATOM 1477 O O . THR B 1 71 ? -4.566 -11.57 -18.859 1 96.94 71 THR B O 1
ATOM 1480 N N . GLU B 1 72 ? -3.445 -10.773 -17.156 1 97.06 72 GLU B N 1
ATOM 1481 C CA . GLU B 1 72 ? -3.059 -9.508 -17.781 1 97.06 72 GLU B CA 1
ATOM 1482 C C . GLU B 1 72 ? -1.569 -9.234 -17.594 1 97.06 72 GLU B C 1
ATOM 1484 O O . GLU B 1 72 ? -0.985 -9.617 -16.578 1 97.06 72 GLU B O 1
ATOM 1489 N N . ARG B 1 73 ? -1.006 -8.664 -18.594 1 97.69 73 ARG B N 1
ATOM 1490 C CA . ARG B 1 73 ? 0.333 -8.109 -18.422 1 97.69 73 ARG B CA 1
ATOM 1491 C C . ARG B 1 73 ? 0.273 -6.73 -17.766 1 97.69 73 ARG B C 1
ATOM 1493 O O . ARG B 1 73 ? -0.444 -5.844 -18.25 1 97.69 73 ARG B O 1
ATOM 1500 N N . ILE B 1 74 ? 1.009 -6.578 -16.688 1 98.06 74 ILE B N 1
ATOM 1501 C CA . ILE B 1 74 ? 1.032 -5.273 -16.031 1 98.06 74 ILE B CA 1
ATOM 1502 C C . ILE B 1 74 ? 2.445 -4.699 -16.094 1 98.06 74 ILE B C 1
ATOM 1504 O O . ILE B 1 74 ? 3.424 -5.441 -16.188 1 98.06 74 ILE B O 1
ATOM 1508 N N . SER B 1 75 ? 2.527 -3.377 -16.062 1 98.06 75 SER B N 1
ATOM 1509 C CA . SER B 1 75 ? 3.795 -2.652 -16.062 1 98.06 75 SER B CA 1
ATOM 1510 C C . SER B 1 75 ? 3.896 -1.717 -14.867 1 98.06 75 SER B C 1
ATOM 1512 O O . SER B 1 75 ? 2.9 -1.461 -14.188 1 98.06 75 SER B O 1
ATOM 1514 N N . ALA B 1 76 ? 5.168 -1.268 -14.656 1 98.19 76 ALA B N 1
ATOM 1515 C CA . ALA B 1 76 ? 5.391 -0.343 -13.547 1 98.19 76 ALA B CA 1
ATOM 1516 C C . ALA B 1 76 ? 4.352 0.772 -13.539 1 98.19 76 ALA B C 1
ATOM 1518 O O . ALA B 1 76 ? 4.09 1.391 -14.578 1 98.19 76 ALA B O 1
ATOM 1519 N N . GLY B 1 77 ? 3.734 0.967 -12.375 1 97.88 77 GLY B N 1
ATOM 1520 C CA . GLY B 1 77 ? 2.709 1.988 -12.227 1 97.88 77 GLY B CA 1
ATOM 1521 C C . GLY B 1 77 ? 1.301 1.426 -12.234 1 97.88 77 GLY B C 1
ATOM 1522 O O . GLY B 1 77 ? 0.354 2.102 -11.828 1 97.88 77 GLY B O 1
ATOM 1523 N N . ASP B 1 78 ? 1.11 0.246 -12.727 1 98.19 78 ASP B N 1
ATOM 1524 C CA . ASP B 1 78 ? -0.201 -0.396 -12.727 1 98.19 78 ASP B CA 1
ATOM 1525 C C . ASP B 1 78 ? -0.527 -0.974 -11.352 1 98.19 78 ASP B C 1
ATOM 1527 O O . ASP B 1 78 ? 0.375 -1.361 -10.602 1 98.19 78 ASP B O 1
ATOM 1531 N N . THR B 1 79 ? -1.774 -1.02 -11.008 1 98.69 79 THR B N 1
ATOM 1532 C CA . THR B 1 79 ? -2.26 -1.588 -9.758 1 98.69 79 THR B CA 1
ATOM 1533 C C . THR B 1 79 ? -3.297 -2.674 -10.023 1 98.69 79 THR B C 1
ATOM 1535 O O . THR B 1 79 ? -4.176 -2.506 -10.867 1 98.69 79 THR B O 1
ATOM 1538 N N . VAL B 1 80 ? -3.148 -3.791 -9.367 1 98.69 80 VAL B N 1
ATOM 1539 C CA . VAL B 1 80 ? -4.113 -4.883 -9.453 1 98.69 80 VAL B CA 1
ATOM 1540 C C . VAL B 1 80 ? -4.84 -5.043 -8.125 1 98.69 80 VAL B C 1
ATOM 1542 O O . VAL B 1 80 ? -4.211 -5.066 -7.062 1 98.69 80 VAL B O 1
ATOM 1545 N N . ILE B 1 81 ? -6.148 -5.094 -8.148 1 98.56 81 ILE B N 1
ATOM 1546 C CA . ILE B 1 81 ? -6.977 -5.367 -6.98 1 98.56 81 ILE B CA 1
ATOM 1547 C C . ILE B 1 81 ? -7.328 -6.852 -6.934 1 98.56 81 ILE B C 1
ATOM 1549 O O . ILE B 1 81 ? -7.996 -7.367 -7.832 1 98.56 81 ILE B O 1
ATOM 1553 N N . VAL B 1 82 ? -6.816 -7.547 -5.898 1 98.5 82 VAL B N 1
ATOM 1554 C CA . VAL B 1 82 ? -7.102 -8.969 -5.699 1 98.5 82 VAL B CA 1
ATOM 1555 C C . VAL B 1 82 ? -8.094 -9.141 -4.551 1 98.5 82 VAL B C 1
ATOM 1557 O O . VAL B 1 82 ? -7.715 -9.031 -3.379 1 98.5 82 VAL B O 1
ATOM 1560 N N . ASN B 1 83 ? -9.32 -9.453 -4.871 1 98.38 83 ASN B N 1
ATOM 1561 C CA . ASN B 1 83 ? -10.375 -9.523 -3.859 1 98.38 83 ASN B CA 1
ATOM 1562 C C . ASN B 1 83 ? -10.273 -10.805 -3.039 1 98.38 83 ASN B C 1
ATOM 1564 O O . ASN B 1 83 ? -9.656 -11.781 -3.471 1 98.38 83 ASN B O 1
ATOM 1568 N N . PRO B 1 84 ? -10.844 -10.773 -1.758 1 98.25 84 PRO B N 1
ATOM 1569 C CA . PRO B 1 84 ? -10.859 -12.008 -0.972 1 98.25 84 PRO B CA 1
ATOM 1570 C C . PRO B 1 84 ? -11.508 -13.172 -1.718 1 98.25 84 PRO B C 1
ATOM 1572 O O . PRO B 1 84 ? -12.516 -12.992 -2.396 1 98.25 84 PRO B O 1
ATOM 1575 N N . GLY B 1 85 ? -10.875 -14.281 -1.651 1 98.12 85 GLY B N 1
ATOM 1576 C CA . GLY B 1 85 ? -11.422 -15.469 -2.299 1 98.12 85 GLY B CA 1
ATOM 1577 C C . GLY B 1 85 ? -10.93 -15.641 -3.723 1 98.12 85 GLY B C 1
ATOM 1578 O O . GLY B 1 85 ? -11.211 -16.656 -4.359 1 98.12 85 GLY B O 1
ATOM 1579 N N . ALA B 1 86 ? -10.219 -14.703 -4.285 1 97.94 86 ALA B N 1
ATOM 1580 C CA . ALA B 1 86 ? -9.719 -14.797 -5.652 1 97.94 86 ALA B CA 1
ATOM 1581 C C . ALA B 1 86 ? -8.477 -15.688 -5.727 1 97.94 86 ALA B C 1
ATOM 1583 O O . ALA B 1 86 ? -7.625 -15.648 -4.836 1 97.94 86 ALA B O 1
ATOM 1584 N N . ALA B 1 87 ? -8.352 -16.406 -6.77 1 98 87 ALA B N 1
ATOM 1585 C CA . ALA B 1 87 ? -7.125 -17.141 -7.09 1 98 87 ALA B CA 1
ATOM 1586 C C . ALA B 1 87 ? -6.133 -16.25 -7.828 1 98 87 ALA B C 1
ATOM 1588 O O . ALA B 1 87 ? -6.457 -15.688 -8.875 1 98 87 ALA B O 1
ATOM 1589 N N . LEU B 1 88 ? -4.926 -16.141 -7.328 1 97.94 88 LEU B N 1
ATOM 1590 C CA . LEU B 1 88 ? -3.898 -15.242 -7.84 1 97.94 88 LEU B CA 1
ATOM 1591 C C . LEU B 1 88 ? -2.746 -16.031 -8.461 1 97.94 88 LEU B C 1
ATOM 1593 O O . LEU B 1 88 ? -2.291 -17.016 -7.891 1 97.94 88 LEU B O 1
ATOM 1597 N N . THR B 1 89 ? -2.338 -15.617 -9.609 1 97.62 89 THR B N 1
ATOM 1598 C CA . THR B 1 89 ? -1.092 -16.078 -10.211 1 97.62 89 THR B CA 1
ATOM 1599 C C . THR B 1 89 ? -0.181 -14.898 -10.539 1 97.62 89 THR B C 1
ATOM 1601 O O . THR B 1 89 ? -0.654 -13.844 -10.969 1 97.62 89 THR B O 1
ATOM 1604 N N . VAL B 1 90 ? 1.104 -15.07 -10.297 1 98.31 90 VAL B N 1
ATOM 1605 C CA . VAL B 1 90 ? 2.125 -14.07 -10.594 1 98.31 90 VAL B CA 1
ATOM 1606 C C . VAL B 1 90 ? 3.279 -14.719 -11.352 1 98.31 90 VAL B C 1
ATOM 1608 O O . VAL B 1 90 ? 3.865 -15.703 -10.883 1 98.31 90 VAL B O 1
ATOM 1611 N N . GLU B 1 91 ? 3.592 -14.164 -12.453 1 98.56 91 GLU B N 1
ATOM 1612 C CA . GLU B 1 91 ? 4.707 -14.633 -13.266 1 98.56 91 GLU B CA 1
ATOM 1613 C C . GLU B 1 91 ? 5.566 -13.477 -13.766 1 98.56 91 GLU B C 1
ATOM 1615 O O . GLU B 1 91 ? 5.039 -12.438 -14.18 1 98.56 91 GLU B O 1
ATOM 1620 N N . ASN B 1 92 ? 6.914 -13.625 -13.664 1 98.88 92 ASN B N 1
ATOM 1621 C CA . ASN B 1 92 ? 7.852 -12.703 -14.297 1 98.88 92 ASN B CA 1
ATOM 1622 C C . ASN B 1 92 ? 8.492 -13.32 -15.531 1 98.88 92 ASN B C 1
ATOM 1624 O O . ASN B 1 92 ? 9.484 -14.055 -15.43 1 98.88 92 ASN B O 1
ATOM 1628 N N . PRO B 1 93 ? 7.961 -12.977 -16.625 1 98.38 93 PRO B N 1
ATOM 1629 C CA . PRO B 1 93 ? 8.477 -13.602 -17.844 1 98.38 93 PRO B CA 1
ATOM 1630 C C . PRO B 1 93 ? 9.688 -12.859 -18.406 1 98.38 93 PRO B C 1
ATOM 1632 O O . PRO B 1 93 ? 10.117 -13.141 -19.531 1 98.38 93 PRO B O 1
ATOM 1635 N N . THR B 1 94 ? 10.148 -11.859 -17.766 1 98.38 94 THR B N 1
ATOM 1636 C CA . THR B 1 94 ? 11.172 -10.977 -18.312 1 98.38 94 THR B CA 1
ATOM 1637 C C . THR B 1 94 ? 12.555 -11.375 -17.797 1 98.38 94 THR B C 1
ATOM 1639 O O . THR B 1 94 ? 12.703 -12.406 -17.141 1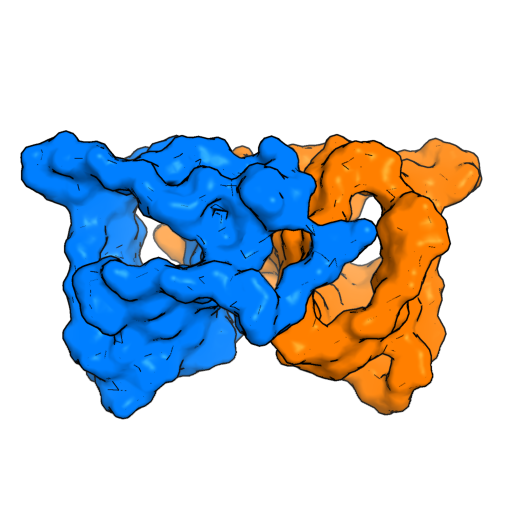 98.38 94 THR B O 1
ATOM 1642 N N . GLY B 1 95 ? 13.586 -10.562 -18.141 1 98.44 95 GLY B N 1
ATOM 1643 C CA . GLY B 1 95 ? 14.961 -10.867 -17.766 1 98.44 95 GLY B CA 1
ATOM 1644 C C . GLY B 1 95 ? 15.477 -10.023 -16.625 1 98.44 95 GLY B C 1
ATOM 1645 O O . GLY B 1 95 ? 16.672 -10.016 -16.344 1 98.44 95 GLY B O 1
ATOM 1646 N N . HIS B 1 96 ? 14.633 -9.281 -16 1 98.38 96 HIS B N 1
ATOM 1647 C CA . HIS B 1 96 ? 15.016 -8.414 -14.891 1 98.38 96 HIS B CA 1
ATOM 1648 C C . HIS B 1 96 ? 14.078 -8.602 -13.695 1 98.38 96 HIS B C 1
ATOM 1650 O O . HIS B 1 96 ? 12.922 -8.992 -13.867 1 98.38 96 HIS B O 1
ATOM 1656 N N . THR B 1 97 ? 14.57 -8.359 -12.531 1 98.81 97 THR B N 1
ATOM 1657 C CA . THR B 1 97 ? 13.75 -8.461 -11.328 1 98.81 97 THR B CA 1
ATOM 1658 C C . THR B 1 97 ? 12.633 -7.422 -11.344 1 98.81 97 THR B C 1
ATOM 1660 O O . THR B 1 97 ? 12.867 -6.258 -11.664 1 98.81 97 THR B O 1
ATOM 1663 N N . ALA B 1 98 ? 11.406 -7.875 -11.109 1 98.88 98 ALA B N 1
ATOM 1664 C CA . ALA B 1 98 ? 10.281 -6.969 -10.906 1 98.88 98 ALA B CA 1
ATOM 1665 C C . ALA B 1 98 ? 10.078 -6.672 -9.422 1 98.88 98 ALA B C 1
ATOM 1667 O O . ALA B 1 98 ? 10.352 -7.52 -8.57 1 98.88 98 ALA B O 1
ATOM 1668 N N . ILE B 1 99 ? 9.656 -5.441 -9.078 1 98.88 99 ILE B N 1
ATOM 1669 C CA . ILE B 1 99 ? 9.43 -5.023 -7.695 1 98.88 99 ILE B CA 1
ATOM 1670 C C . ILE B 1 99 ? 7.984 -4.574 -7.516 1 98.88 99 ILE B C 1
ATOM 1672 O O . ILE B 1 99 ? 7.484 -3.748 -8.281 1 98.88 99 ILE B O 1
ATOM 1676 N N . SER B 1 100 ? 7.309 -5.188 -6.535 1 98.88 100 SER B N 1
ATOM 1677 C CA . SER B 1 100 ? 5.934 -4.812 -6.219 1 98.88 100 SER B CA 1
ATOM 1678 C C . SER B 1 100 ? 5.828 -4.242 -4.809 1 98.88 100 SER B C 1
ATOM 1680 O O . SER B 1 100 ? 6.73 -4.426 -3.988 1 98.88 100 SER B O 1
ATOM 1682 N N . TRP B 1 101 ? 4.84 -3.482 -4.539 1 98.88 101 TRP B N 1
ATOM 1683 C CA . TRP B 1 101 ? 4.359 -3.096 -3.217 1 98.88 101 TRP B CA 1
ATOM 1684 C C . TRP B 1 101 ? 2.957 -3.637 -2.965 1 98.88 101 TRP B C 1
ATOM 1686 O O . TRP B 1 101 ? 2.033 -3.361 -3.732 1 98.88 101 TRP B O 1
ATOM 1696 N N . VAL B 1 102 ? 2.811 -4.398 -1.963 1 98.94 102 VAL B N 1
ATOM 1697 C CA . VAL B 1 102 ? 1.53 -5.043 -1.688 1 98.94 102 VAL B CA 1
ATOM 1698 C C . VAL B 1 102 ? 1.053 -4.668 -0.287 1 98.94 102 VAL B C 1
ATOM 1700 O O . VAL B 1 102 ? 1.842 -4.652 0.661 1 98.94 102 VAL B O 1
ATOM 1703 N N . THR B 1 103 ? -0.156 -4.309 -0.154 1 98.94 103 THR B N 1
ATOM 1704 C CA . THR B 1 103 ? -0.791 -4.066 1.138 1 98.94 103 THR B CA 1
ATOM 1705 C C . THR B 1 103 ? -2.039 -4.93 1.295 1 98.94 103 THR B C 1
ATOM 1707 O O . THR B 1 103 ? -2.779 -5.145 0.333 1 98.94 103 THR B O 1
ATOM 1710 N N . THR B 1 104 ? -2.283 -5.457 2.396 1 98.88 104 THR B N 1
ATOM 1711 C CA . THR B 1 104 ? -3.455 -6.242 2.77 1 98.88 104 THR B CA 1
ATOM 1712 C C . THR B 1 104 ? -3.836 -5.984 4.227 1 98.88 104 THR B C 1
ATOM 1714 O O . THR B 1 104 ? -3.209 -5.168 4.902 1 98.88 104 THR B O 1
ATOM 1717 N N . SER B 1 105 ? -4.945 -6.566 4.656 1 98.69 105 SER B N 1
ATOM 1718 C CA . SER B 1 105 ? -5.309 -6.527 6.066 1 98.69 105 SER B CA 1
ATOM 1719 C C . SER B 1 105 ? -4.559 -7.59 6.863 1 98.69 105 SER B C 1
ATOM 1721 O O . SER B 1 105 ? -4.254 -8.664 6.34 1 98.69 105 SER B O 1
ATOM 1723 N N . VAL B 1 106 ? -4.277 -7.273 8.141 1 98.19 106 VAL B N 1
ATOM 1724 C CA . VAL B 1 106 ? -3.66 -8.242 9.047 1 98.19 106 VAL B CA 1
ATOM 1725 C C . VAL B 1 106 ? -4.465 -9.539 9.031 1 98.19 106 VAL B C 1
ATOM 1727 O O . VAL B 1 106 ? -5.695 -9.516 9.062 1 98.19 106 VAL B O 1
ATOM 1730 N N . GLY B 1 107 ? -3.76 -10.648 8.969 1 97.06 107 GLY B N 1
ATOM 1731 C CA . GLY B 1 107 ? -4.422 -11.938 9.102 1 97.06 107 GLY B CA 1
ATOM 1732 C C . GLY B 1 107 ? -4.633 -12.641 7.777 1 97.06 107 GLY B C 1
ATOM 1733 O O . GLY B 1 107 ? -5.371 -13.617 7.699 1 97.06 107 GLY B O 1
ATOM 1734 N N . LEU B 1 108 ? -4.02 -12.195 6.707 1 98.06 108 LEU B N 1
ATOM 1735 C CA . LEU B 1 108 ? -4.148 -12.836 5.402 1 98.06 108 LEU B CA 1
ATOM 1736 C C . LEU B 1 108 ? -3.623 -14.266 5.449 1 98.06 108 LEU B C 1
ATOM 1738 O O . LEU B 1 108 ? -2.566 -14.523 6.027 1 98.06 108 LEU B O 1
ATOM 1742 N N . GLU B 1 109 ? -4.363 -15.117 4.871 1 98.31 109 GLU B N 1
ATOM 1743 C CA . GLU B 1 109 ? -3.938 -16.484 4.582 1 98.31 109 GLU B CA 1
ATOM 1744 C C . GLU B 1 109 ? -4.043 -16.797 3.092 1 98.31 109 GLU B C 1
ATOM 1746 O O . GLU B 1 109 ? -4.828 -16.172 2.377 1 98.31 109 GLU B O 1
ATOM 1751 N N . ALA B 1 110 ? -3.24 -17.688 2.666 1 97.56 110 ALA B N 1
ATOM 1752 C CA . ALA B 1 110 ? -3.277 -18.188 1.296 1 97.56 110 ALA B CA 1
ATOM 1753 C C . ALA B 1 110 ? -3.598 -19.688 1.269 1 97.56 110 ALA B C 1
ATOM 1755 O O . ALA B 1 110 ? -3.07 -20.453 2.074 1 97.56 110 ALA B O 1
ATOM 1756 N N . LEU B 1 111 ? -4.5 -20.031 0.446 1 98.25 111 LEU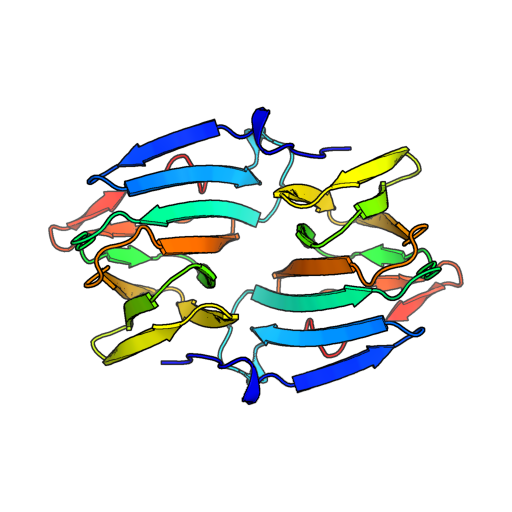 B N 1
ATOM 1757 C CA . LEU B 1 111 ? -4.824 -21.422 0.194 1 98.25 111 LEU B CA 1
ATOM 1758 C C . LEU B 1 111 ? -4.207 -21.891 -1.119 1 98.25 111 LEU B C 1
ATOM 1760 O O . LEU B 1 111 ? -4.562 -21.406 -2.191 1 98.25 111 LEU B O 1
ATOM 1764 N N . LEU B 1 112 ? -3.324 -22.859 -1.021 1 96.5 112 LEU B N 1
ATOM 1765 C CA . LEU B 1 112 ? -2.695 -23.406 -2.219 1 96.5 112 LEU B CA 1
ATOM 1766 C C . LEU B 1 112 ? -3.613 -24.406 -2.902 1 96.5 112 LEU B C 1
ATOM 1768 O O . LEU B 1 112 ? -4.641 -24.797 -2.344 1 96.5 112 LEU B O 1
ATOM 1772 N N . ALA B 1 113 ? -3.248 -24.781 -4.059 1 93.31 113 ALA B N 1
ATOM 1773 C CA . ALA B 1 113 ? -4.07 -25.688 -4.863 1 93.31 113 ALA B CA 1
ATOM 1774 C C . ALA B 1 113 ? -4.219 -27.047 -4.188 1 93.31 113 ALA B C 1
ATOM 1776 O O . ALA B 1 113 ? -5.25 -27.703 -4.328 1 93.31 113 ALA B O 1
ATOM 1777 N N . ASP B 1 114 ? -3.252 -27.453 -3.439 1 95 114 ASP B N 1
ATOM 1778 C CA . ASP B 1 114 ? -3.271 -28.766 -2.824 1 95 114 ASP B CA 1
ATOM 1779 C C . ASP B 1 114 ? -4.02 -28.75 -1.494 1 95 114 ASP B C 1
ATOM 1781 O O . ASP B 1 114 ? -4.031 -29.734 -0.765 1 95 114 ASP B O 1
ATOM 1785 N N . GLY B 1 115 ? -4.516 -27.609 -1.17 1 95.81 115 GLY B N 1
ATOM 1786 C CA . GLY B 1 115 ? -5.324 -27.484 0.033 1 95.81 115 GLY B CA 1
ATOM 1787 C C . GLY B 1 115 ? -4.547 -26.953 1.224 1 95.81 115 GLY B C 1
ATOM 1788 O O . GLY B 1 115 ? -5.125 -26.688 2.281 1 95.81 115 GLY B O 1
ATOM 1789 N N . THR B 1 116 ? -3.211 -26.812 1.041 1 95.88 116 THR B N 1
ATOM 1790 C CA . THR B 1 116 ? -2.391 -26.266 2.119 1 95.88 116 THR B CA 1
ATOM 1791 C C . THR B 1 116 ? -2.732 -24.797 2.373 1 95.88 116 THR B C 1
ATOM 1793 O O . THR B 1 116 ? -2.855 -24.016 1.432 1 95.88 116 THR B O 1
ATOM 1796 N N . ARG B 1 117 ? -2.939 -24.469 3.617 1 96.06 117 ARG B N 1
ATOM 1797 C CA . ARG B 1 117 ? -3.141 -23.078 4.023 1 96.06 117 ARG B CA 1
ATOM 1798 C C . ARG B 1 117 ? -1.851 -22.469 4.562 1 96.06 117 ARG B C 1
ATOM 1800 O O . ARG B 1 117 ? -1.235 -23.016 5.477 1 96.06 117 ARG B O 1
ATOM 1807 N N . LEU B 1 118 ? -1.444 -21.375 4.031 1 94.5 118 LEU B N 1
ATOM 1808 C CA . LEU B 1 118 ? -0.24 -20.672 4.469 1 94.5 118 LEU B CA 1
ATOM 1809 C C . LEU B 1 118 ? -0.59 -19.344 5.133 1 94.5 118 LEU B C 1
ATOM 1811 O O . LEU B 1 118 ? -1.499 -18.641 4.684 1 94.5 118 LEU B O 1
ATOM 1815 N N . THR B 1 119 ? 0.066 -19.078 6.211 1 95.81 119 THR B N 1
ATOM 1816 C CA . THR B 1 119 ? 0.084 -17.75 6.816 1 95.81 119 THR B CA 1
ATOM 1817 C C . THR B 1 119 ? 1.424 -17.062 6.57 1 95.81 119 THR B C 1
ATOM 1819 O O . THR B 1 119 ? 2.4 -17.312 7.273 1 95.81 119 THR B O 1
ATOM 1822 N N . PRO B 1 120 ? 1.468 -16.266 5.547 1 95.75 120 PRO B N 1
ATOM 1823 C CA . PRO B 1 120 ? 2.77 -15.648 5.27 1 95.75 120 PRO B CA 1
ATOM 1824 C C . PRO B 1 120 ? 3.273 -14.789 6.426 1 95.75 120 PRO B C 1
ATOM 1826 O O . PRO B 1 120 ? 2.551 -13.914 6.906 1 95.75 120 PRO B O 1
ATOM 1829 N N . PRO B 1 121 ? 4.496 -14.969 6.844 1 94.56 121 PRO B N 1
ATOM 1830 C CA . PRO B 1 121 ? 4.98 -14.227 8.008 1 94.56 121 PRO B CA 1
ATOM 1831 C C . PRO B 1 121 ? 5.055 -12.719 7.754 1 94.56 121 PRO B C 1
ATOM 1833 O O . PRO B 1 121 ? 5.062 -11.93 8.703 1 94.56 121 PRO B O 1
ATOM 1836 N N . TRP B 1 122 ? 5.078 -12.273 6.477 1 94.5 122 TRP B N 1
ATOM 1837 C CA . TRP B 1 122 ? 5.156 -10.852 6.16 1 94.5 122 TRP B CA 1
ATOM 1838 C C . TRP B 1 122 ? 3.771 -10.219 6.145 1 94.5 122 TRP B C 1
ATOM 1840 O O . TRP B 1 122 ? 3.641 -9 5.984 1 94.5 122 TRP B O 1
ATOM 1850 N N . ALA B 1 123 ? 2.754 -10.961 6.297 1 93.62 123 ALA B N 1
ATOM 1851 C CA . ALA B 1 123 ? 1.389 -10.445 6.289 1 93.62 123 ALA B CA 1
ATOM 1852 C C . ALA B 1 123 ? 0.691 -10.711 7.617 1 93.62 123 ALA B C 1
ATOM 1854 O O . ALA B 1 123 ? -0.537 -10.812 7.672 1 93.62 123 ALA B O 1
ATOM 1855 N N . ASN B 1 124 ? 1.576 -10.953 8.633 1 89 124 ASN B N 1
ATOM 1856 C CA . ASN B 1 124 ? 1.056 -11.258 9.961 1 89 124 ASN B CA 1
ATOM 1857 C C . ASN B 1 124 ? 2.016 -10.805 11.062 1 89 124 ASN B C 1
ATOM 1859 O O . ASN B 1 124 ? 3.221 -10.695 10.828 1 89 124 ASN B O 1
#

Solvent-accessible surface area (backbone atoms only — not comparable to full-atom values): 12248 Å² total; per-residue (Å²): 119,49,64,40,41,66,87,71,38,50,74,44,79,56,96,83,24,38,39,38,22,52,34,15,55,90,57,68,31,86,56,40,14,25,30,37,36,41,39,37,51,63,40,67,50,77,52,29,28,28,67,36,42,34,45,43,34,29,67,37,52,52,33,40,40,25,46,69,84,49,70,44,80,46,43,51,57,24,32,36,56,43,51,54,70,34,36,39,35,46,30,21,84,47,90,54,64,21,32,35,40,36,38,32,44,56,70,35,33,34,34,35,86,87,65,52,73,42,67,51,72,51,31,73,118,48,65,39,42,67,88,70,38,48,75,45,77,56,96,82,26,38,40,38,22,54,35,15,55,89,56,68,31,87,56,39,12,25,31,38,36,40,38,39,50,64,40,66,50,77,54,30,28,27,67,37,42,35,44,41,33,30,67,37,49,51,34,41,40,25,47,70,85,48,70,45,79,44,43,49,59,24,32,36,59,42,51,54,69,36,36,38,35,48,29,19,83,48,91,54,62,20,32,34,40,36,38,31,44,56,70,33,34,33,35,33,86,88,65,51,73,42,68,52,72,50,31,70

Radius of gyration: 17.25 Å; Cα contacts (8 Å, |Δi|>4): 754; chains: 2; bounding box: 33×52×36 Å

Foldseek 3Di:
DQDFDQVNFDWDDDQRKIWGWGDDVVSPDDWKTKTKIKAAAFGKDAKWAKQWKKKKAWQADWKWKDWQHDTDIDHHGDIDIHHHGIIMIITHNDHGITMIMMMTTAPMWIAGPVRDIDDDPSRD/DQDFDQVNFDWDDDQRKIWGWGDDVVSPDDWKTKTKIKAAAFGKDAKWAKQWKKKKAWQADWKWKDWQHDTDIDHHGDIDIHHHGIIMIIGHNDHGITMIMMMTTAPMWIAGPVRDIDDDPSRD

pLDDT: mean 96.85, std 4.2, range [58.5, 98.94]